Protein AF-A0A941Y1H0-F1 (afdb_monomer_lite)

Sequence (200 aa):
MTATDLIADKRRALASVRKRLAAARNRLRQAHIEYTSTPDGACETYRRFELAEGEERAALRQIYLAGLSMADHEYQRRAELGHANDADGPLEALPLGSPQDPLVRQLVEHRVMGWVRSGPAALVSGKVTVGLIRVLADGTSRRRIRLSCAVQDELGVFTETLAAVVRQALADPPMRERLDEFFGATASPAITAAADQAAE

Foldseek 3Di:
DDPVVVVVVVVVVVVVVVVVVVVVVVVVLVVLLVQCLDFVSVFVLVLCLVVDDDPSVVSSVVSNVSSQVVNQVVLVVCVVVVNDDLQAARKHWFALPDPPQQLSVLCVVQVKTKMWHQDPSLQVVQWTKMKIWTQHPVRPDIFIDIDIDGADNPPSDDRDHPLRVLLVLCVDVVSVVVVCVRSDDPRSVSNSVSSVVVVD

pLDDT: mean 92.86, std 7.62, range [38.38, 98.44]

Radius of gyration: 21.9 Å; chains: 1; bounding box: 59×29×72 Å

Structure (mmCIF, N/CA/C/O backbone):
data_AF-A0A941Y1H0-F1
#
_entry.id   AF-A0A941Y1H0-F1
#
loop_
_atom_site.group_PDB
_atom_site.id
_atom_site.type_symbol
_atom_site.label_atom_id
_atom_site.label_alt_id
_atom_site.label_comp_id
_atom_site.label_asym_id
_atom_site.label_entity_id
_atom_site.label_seq_id
_atom_site.pdbx_PDB_ins_code
_atom_site.Cartn_x
_atom_site.Cartn_y
_atom_site.Cartn_z
_atom_site.occupancy
_atom_site.B_iso_or_equiv
_atom_site.auth_seq_id
_atom_site.auth_comp_id
_atom_site.auth_asym_id
_atom_site.auth_atom_id
_atom_site.pdbx_PDB_model_num
ATOM 1 N N . MET A 1 1 ? 33.655 6.702 -48.462 1.00 59.53 1 MET A N 1
ATOM 2 C CA . MET A 1 1 ? 33.028 5.897 -47.394 1.00 59.53 1 MET A CA 1
ATOM 3 C C . MET A 1 1 ? 32.223 4.803 -48.069 1.00 59.53 1 MET A C 1
ATOM 5 O O . MET A 1 1 ? 31.373 5.130 -48.891 1.00 59.53 1 MET A O 1
ATOM 9 N N . THR A 1 2 ? 32.562 3.537 -47.848 1.00 85.19 2 THR A N 1
ATOM 10 C CA . THR A 1 2 ? 31.918 2.418 -48.553 1.00 85.19 2 THR A CA 1
ATOM 11 C C . THR A 1 2 ? 30.585 2.051 -47.894 1.00 85.19 2 THR A C 1
ATOM 13 O O . THR A 1 2 ? 30.336 2.380 -46.732 1.00 85.19 2 THR A O 1
ATOM 16 N N . ALA A 1 3 ? 29.709 1.351 -48.619 1.00 81.69 3 ALA A N 1
ATOM 17 C CA . ALA A 1 3 ? 28.464 0.827 -48.049 1.00 81.69 3 ALA A CA 1
ATOM 18 C C . ALA A 1 3 ? 28.726 -0.092 -46.837 1.00 81.69 3 ALA A C 1
ATOM 20 O O . ALA A 1 3 ? 27.949 -0.105 -45.881 1.00 81.69 3 ALA A O 1
ATOM 21 N N . THR A 1 4 ? 29.855 -0.804 -46.845 1.00 87.38 4 THR A N 1
ATOM 22 C CA . THR A 1 4 ? 30.328 -1.653 -45.747 1.00 87.38 4 THR A CA 1
ATOM 23 C C . THR A 1 4 ? 30.658 -0.839 -44.494 1.00 87.38 4 THR A C 1
ATOM 25 O O . THR A 1 4 ? 30.221 -1.213 -43.403 1.00 87.38 4 THR A O 1
ATOM 28 N N . ASP A 1 5 ? 31.332 0.305 -44.646 1.00 87.88 5 ASP A N 1
ATOM 29 C CA . ASP A 1 5 ? 31.647 1.213 -43.531 1.00 87.88 5 ASP A CA 1
ATOM 30 C C . ASP A 1 5 ? 30.362 1.765 -42.897 1.00 87.88 5 ASP A C 1
ATOM 32 O O . ASP A 1 5 ? 30.194 1.739 -41.679 1.00 87.88 5 ASP A O 1
ATOM 36 N N . LEU A 1 6 ? 29.389 2.155 -43.729 1.00 91.44 6 LEU A N 1
ATOM 37 C CA . LEU A 1 6 ? 28.098 2.667 -43.262 1.00 91.44 6 LEU A CA 1
ATOM 38 C C . LEU A 1 6 ? 27.290 1.606 -42.489 1.00 91.44 6 LEU A C 1
ATOM 40 O O .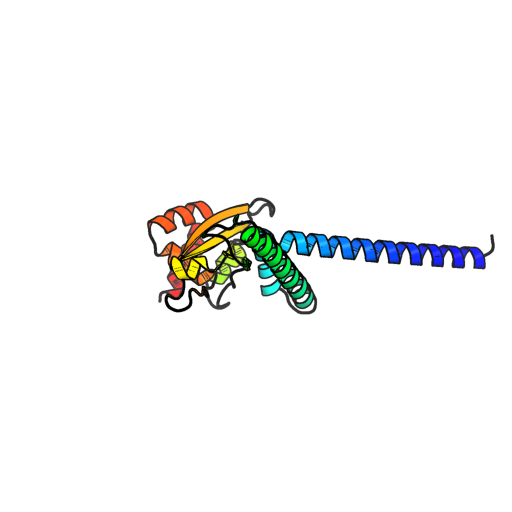 LEU A 1 6 ? 26.630 1.922 -41.496 1.00 91.44 6 LEU A O 1
ATOM 44 N N . ILE A 1 7 ? 27.322 0.342 -42.922 1.00 93.44 7 ILE A N 1
ATOM 45 C CA . ILE A 1 7 ? 26.668 -0.767 -42.209 1.00 93.44 7 ILE A CA 1
ATOM 46 C C . ILE A 1 7 ? 27.362 -1.026 -40.867 1.00 93.44 7 ILE A C 1
ATOM 48 O O . ILE A 1 7 ? 26.680 -1.228 -39.856 1.00 93.44 7 ILE A O 1
ATOM 52 N N . ALA A 1 8 ? 28.696 -1.002 -40.832 1.00 93.56 8 ALA A N 1
ATOM 53 C CA . ALA A 1 8 ? 29.462 -1.162 -39.600 1.00 93.56 8 ALA A CA 1
ATOM 54 C C . ALA A 1 8 ? 29.158 -0.034 -38.598 1.00 93.56 8 ALA A C 1
ATOM 56 O O . ALA A 1 8 ? 28.903 -0.305 -37.421 1.00 93.56 8 ALA A O 1
ATOM 57 N N . ASP A 1 9 ? 29.078 1.212 -39.064 1.00 94.06 9 ASP A N 1
ATOM 58 C CA . ASP A 1 9 ? 28.710 2.375 -38.250 1.00 94.06 9 ASP A CA 1
ATOM 59 C C . ASP A 1 9 ? 27.302 2.258 -37.675 1.00 94.06 9 ASP A C 1
ATOM 61 O O . ASP A 1 9 ? 27.104 2.418 -36.467 1.00 94.06 9 ASP A O 1
ATOM 65 N N . LYS A 1 10 ? 26.321 1.878 -38.503 1.00 95.00 10 LYS A N 1
ATOM 66 C CA . LYS A 1 10 ? 24.943 1.645 -38.046 1.00 95.00 10 LYS A CA 1
ATOM 67 C C . LYS A 1 10 ? 24.862 0.523 -37.010 1.00 95.00 10 LYS A C 1
ATOM 69 O O . LYS A 1 10 ? 24.120 0.648 -36.035 1.00 95.00 10 LYS A O 1
ATOM 74 N N . ARG A 1 11 ? 25.640 -0.554 -37.167 1.00 96.56 11 ARG A N 1
ATOM 75 C CA . ARG A 1 11 ? 25.713 -1.649 -36.180 1.00 96.56 11 ARG A CA 1
ATOM 76 C C . ARG A 1 11 ? 26.310 -1.179 -34.852 1.00 96.56 11 ARG A C 1
ATOM 78 O O . ARG A 1 11 ? 25.754 -1.501 -33.801 1.00 96.56 11 ARG A O 1
ATOM 85 N N . ARG A 1 12 ? 27.381 -0.377 -34.883 1.00 96.38 12 ARG A N 1
ATOM 86 C CA . ARG A 1 12 ? 27.975 0.231 -33.677 1.00 96.38 12 ARG A CA 1
ATOM 87 C C . ARG A 1 12 ? 26.997 1.175 -32.977 1.00 96.38 12 ARG A C 1
ATOM 89 O O .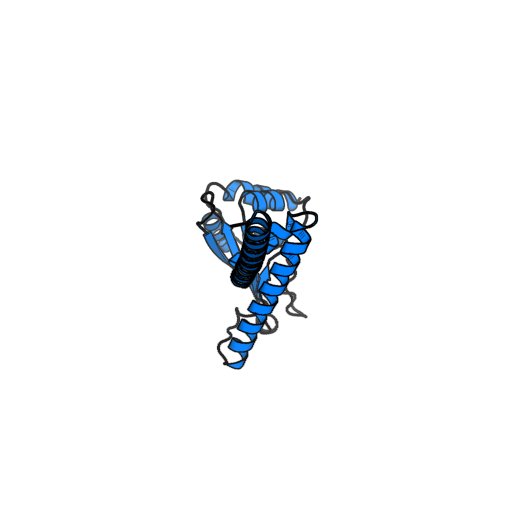 ARG A 1 12 ? 26.826 1.088 -31.760 1.00 96.38 12 ARG A O 1
ATOM 96 N N . ALA A 1 13 ? 26.299 2.016 -33.738 1.00 96.00 13 ALA A N 1
ATOM 97 C CA . ALA A 1 13 ? 25.277 2.913 -33.207 1.00 96.00 13 ALA A CA 1
ATOM 98 C C . ALA A 1 13 ? 24.124 2.135 -32.551 1.00 96.00 13 ALA A C 1
ATOM 100 O O . ALA A 1 13 ? 23.752 2.429 -31.414 1.00 96.00 13 ALA A O 1
ATOM 101 N N . LEU A 1 14 ? 23.611 1.090 -33.210 1.00 97.44 14 LEU A N 1
ATOM 102 C CA . LEU A 1 14 ? 22.560 0.233 -32.658 1.00 97.44 14 LEU A CA 1
ATOM 103 C C . LEU A 1 14 ? 22.996 -0.451 -31.356 1.00 97.44 14 LEU A C 1
ATOM 105 O O . LEU A 1 14 ? 22.226 -0.486 -30.396 1.00 97.44 14 LEU A O 1
ATOM 109 N N . ALA A 1 15 ? 24.226 -0.967 -31.292 1.00 97.56 15 ALA A N 1
ATOM 110 C CA . ALA A 1 15 ? 24.770 -1.562 -30.072 1.00 97.56 15 ALA A CA 1
ATOM 111 C C . ALA A 1 15 ? 24.845 -0.541 -28.921 1.00 97.56 15 ALA A C 1
ATOM 113 O O . ALA A 1 15 ? 24.428 -0.837 -27.798 1.00 97.56 15 ALA A O 1
ATOM 114 N N . SER A 1 16 ? 25.294 0.684 -29.210 1.00 97.44 16 SER A N 1
ATOM 115 C CA . SER A 1 16 ? 25.335 1.784 -28.238 1.00 97.44 16 SER A CA 1
ATOM 116 C C . SER A 1 16 ? 23.938 2.155 -27.725 1.00 97.44 16 SER A C 1
ATOM 118 O O . SER A 1 16 ? 23.718 2.242 -26.513 1.00 97.44 16 SER A O 1
ATOM 120 N N . VAL A 1 17 ? 22.958 2.292 -28.624 1.00 97.81 17 VAL A N 1
ATOM 121 C CA . VAL A 1 17 ? 21.563 2.584 -28.259 1.00 97.81 17 VAL A CA 1
ATOM 122 C C . VAL A 1 17 ? 20.974 1.467 -27.397 1.00 97.81 17 VAL A C 1
ATOM 124 O O . VAL A 1 17 ? 20.372 1.754 -26.364 1.00 97.81 17 VAL A O 1
ATOM 127 N N . ARG A 1 18 ? 21.201 0.195 -27.750 1.00 98.00 18 ARG A N 1
ATOM 128 C CA . ARG A 1 18 ? 20.750 -0.957 -26.949 1.00 98.00 18 ARG A CA 1
ATOM 129 C C . ARG A 1 18 ? 21.343 -0.943 -25.539 1.00 98.00 18 ARG A C 1
ATOM 131 O O . ARG A 1 18 ? 20.605 -1.148 -24.577 1.00 98.00 18 ARG A O 1
ATOM 138 N N . LYS A 1 19 ? 22.635 -0.624 -25.397 1.00 97.88 19 LYS A N 1
ATOM 139 C CA . LYS A 1 19 ? 23.294 -0.480 -24.087 1.00 97.88 19 LYS A CA 1
ATOM 140 C C . LYS A 1 19 ? 22.673 0.650 -23.260 1.00 97.88 19 LYS A C 1
ATOM 142 O O . LYS A 1 19 ? 22.360 0.454 -22.087 1.00 97.88 19 LYS A O 1
ATOM 147 N N . ARG A 1 20 ? 22.449 1.821 -23.869 1.00 98.06 20 ARG A N 1
ATOM 148 C CA . ARG A 1 20 ? 21.804 2.968 -23.204 1.00 98.06 20 ARG A CA 1
ATOM 149 C C . ARG A 1 20 ? 20.376 2.647 -22.766 1.00 98.06 20 ARG A C 1
ATOM 151 O O . ARG A 1 20 ? 19.990 3.012 -21.659 1.00 98.06 20 ARG A O 1
ATOM 158 N N . LEU A 1 21 ? 19.618 1.941 -23.604 1.00 97.94 21 LEU A N 1
ATOM 159 C CA . LEU A 1 21 ? 18.254 1.519 -23.295 1.00 97.94 21 LEU A CA 1
ATOM 160 C C . LEU A 1 21 ? 18.219 0.538 -22.117 1.00 97.94 21 LEU A C 1
ATOM 162 O O . LEU A 1 21 ? 17.402 0.705 -21.216 1.00 97.94 21 LEU A O 1
ATOM 166 N N . ALA A 1 22 ? 19.125 -0.444 -22.087 1.00 97.50 22 ALA A N 1
ATOM 167 C CA . ALA A 1 22 ? 19.241 -1.374 -20.965 1.00 97.50 22 ALA A CA 1
ATOM 168 C C . ALA A 1 22 ? 19.554 -0.641 -19.649 1.00 97.50 22 ALA A C 1
ATOM 170 O O . ALA A 1 22 ? 18.874 -0.853 -18.646 1.00 97.50 22 ALA A O 1
ATOM 171 N N . ALA A 1 23 ? 20.510 0.294 -19.667 1.00 97.81 23 ALA A N 1
ATOM 172 C CA . ALA A 1 23 ? 20.843 1.104 -18.495 1.00 97.81 23 ALA A CA 1
ATOM 173 C C . ALA A 1 23 ? 19.675 2.001 -18.042 1.00 97.81 23 ALA A C 1
ATOM 175 O O . ALA A 1 23 ? 19.423 2.138 -16.847 1.00 97.81 23 ALA A O 1
ATOM 176 N N . ALA A 1 24 ? 18.937 2.605 -18.978 1.00 97.75 24 ALA A N 1
ATOM 177 C CA . ALA A 1 24 ? 17.759 3.412 -18.661 1.00 97.75 24 ALA A CA 1
ATOM 178 C C . ALA A 1 24 ? 16.639 2.575 -18.025 1.00 97.75 24 ALA A C 1
ATOM 180 O O . ALA A 1 24 ? 16.078 2.989 -17.015 1.00 97.75 24 ALA A O 1
ATOM 181 N N . ARG A 1 25 ? 16.368 1.377 -18.558 1.00 96.56 25 ARG A N 1
ATOM 182 C CA . ARG A 1 25 ? 15.397 0.434 -17.981 1.00 96.56 25 ARG A CA 1
ATOM 183 C C . ARG A 1 25 ? 15.794 -0.009 -16.578 1.00 96.56 25 ARG A C 1
ATOM 185 O O . ARG A 1 25 ? 14.936 -0.056 -15.705 1.00 96.56 25 ARG A O 1
ATOM 192 N N . ASN A 1 26 ? 17.081 -0.276 -16.351 1.00 96.56 26 ASN A N 1
ATOM 193 C CA . ASN A 1 26 ? 17.567 -0.633 -15.022 1.00 96.56 26 ASN A CA 1
ATOM 194 C C . ASN A 1 26 ? 17.378 0.514 -14.019 1.00 96.56 26 ASN A C 1
ATOM 196 O O . ASN A 1 26 ? 16.874 0.290 -12.927 1.00 96.56 26 ASN A O 1
ATOM 200 N N . ARG A 1 27 ? 17.700 1.756 -14.410 1.00 97.88 27 ARG A N 1
ATOM 201 C CA . ARG A 1 27 ? 17.466 2.938 -13.561 1.00 97.88 27 ARG A CA 1
ATOM 202 C C . ARG A 1 27 ? 15.989 3.144 -13.244 1.00 97.88 27 ARG A C 1
ATOM 204 O O . ARG A 1 27 ? 15.657 3.407 -12.097 1.00 97.88 27 ARG A O 1
ATOM 211 N N . LEU A 1 28 ? 15.110 2.985 -14.234 1.00 96.56 28 LEU A N 1
ATOM 212 C CA . LEU A 1 28 ? 13.666 3.080 -14.015 1.00 96.56 28 LEU A CA 1
ATOM 213 C C . LEU A 1 28 ? 13.175 1.999 -13.045 1.00 96.56 28 LEU A C 1
ATOM 215 O O . LEU A 1 28 ? 12.396 2.290 -12.144 1.00 96.56 28 LEU A O 1
ATOM 219 N N . ARG A 1 29 ? 13.654 0.760 -13.204 1.00 96.50 29 ARG A N 1
ATOM 220 C CA . ARG A 1 29 ? 13.329 -0.337 -12.288 1.00 96.50 29 ARG A CA 1
ATOM 221 C C . ARG A 1 29 ? 13.801 -0.033 -10.866 1.00 96.50 29 ARG A C 1
ATOM 223 O O . ARG A 1 29 ? 13.026 -0.219 -9.938 1.00 96.50 29 ARG A O 1
ATOM 230 N N . GLN A 1 30 ? 15.029 0.453 -10.708 1.00 97.88 30 GLN A N 1
ATOM 231 C CA . GLN A 1 30 ? 15.591 0.787 -9.403 1.00 97.88 30 GLN A CA 1
ATOM 232 C C . GLN A 1 30 ? 14.811 1.916 -8.716 1.00 97.88 30 G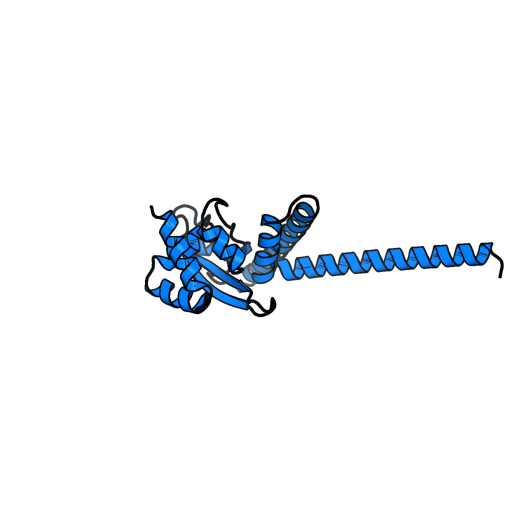LN A C 1
ATOM 234 O O . GLN A 1 30 ? 14.418 1.762 -7.567 1.00 97.88 30 GLN A O 1
ATOM 239 N N . ALA A 1 31 ? 14.484 2.985 -9.445 1.00 98.12 31 ALA A N 1
ATOM 240 C CA . ALA A 1 31 ? 13.651 4.070 -8.926 1.00 98.12 31 ALA A CA 1
ATOM 241 C C . ALA A 1 31 ? 12.254 3.580 -8.501 1.00 98.12 31 ALA A C 1
ATOM 243 O O . ALA A 1 31 ? 11.693 4.061 -7.521 1.00 98.12 31 ALA A O 1
ATOM 244 N N . HIS A 1 32 ? 11.688 2.598 -9.210 1.00 97.69 32 HIS A N 1
ATOM 245 C CA . HIS A 1 32 ? 10.413 2.001 -8.819 1.00 97.69 32 HIS A CA 1
ATOM 246 C C . HIS A 1 32 ? 10.545 1.178 -7.529 1.00 97.69 32 HIS A C 1
ATOM 248 O O . HIS A 1 32 ? 9.676 1.273 -6.669 1.00 97.69 32 HIS A O 1
ATOM 254 N N . ILE A 1 33 ? 11.635 0.425 -7.351 1.00 98.44 33 ILE A N 1
ATOM 255 C CA . ILE A 1 33 ? 11.930 -0.295 -6.099 1.00 98.44 33 ILE A CA 1
ATOM 256 C C . ILE A 1 33 ? 12.098 0.697 -4.934 1.00 98.44 33 ILE A C 1
ATOM 258 O O . ILE A 1 33 ? 11.500 0.498 -3.880 1.00 98.44 33 ILE A O 1
ATOM 262 N N . GLU A 1 34 ? 12.832 1.793 -5.149 1.00 98.31 34 GLU A N 1
ATOM 263 C CA . GLU A 1 34 ? 13.009 2.907 -4.196 1.00 98.31 34 GLU A CA 1
ATOM 264 C C . GLU A 1 34 ? 11.702 3.566 -3.800 1.00 98.31 34 GLU A C 1
ATOM 266 O O . GLU A 1 34 ? 11.448 3.794 -2.621 1.00 98.31 34 GLU A O 1
ATOM 271 N N . TYR A 1 35 ? 10.826 3.815 -4.763 1.00 97.81 35 TYR A N 1
ATOM 272 C CA . TYR A 1 35 ? 9.502 4.306 -4.435 1.00 97.81 35 TYR A CA 1
ATOM 273 C C . TYR A 1 35 ? 8.700 3.271 -3.634 1.00 97.81 35 TYR A C 1
ATOM 275 O O . TYR A 1 35 ? 8.065 3.615 -2.638 1.00 97.81 35 TYR A O 1
ATOM 283 N N . THR A 1 36 ? 8.773 1.996 -4.020 1.00 98.31 36 THR A N 1
ATOM 284 C CA . THR A 1 36 ? 8.014 0.897 -3.402 1.00 98.31 36 THR A CA 1
ATOM 285 C C . THR A 1 36 ? 8.422 0.604 -1.960 1.00 98.31 36 THR A C 1
ATOM 287 O O . THR A 1 36 ? 7.611 0.084 -1.204 1.00 98.31 36 THR A O 1
ATOM 290 N N . SER A 1 37 ? 9.634 0.970 -1.536 1.00 97.12 37 SER A N 1
ATOM 291 C CA . SER A 1 37 ? 10.034 0.851 -0.127 1.00 97.12 37 SER A CA 1
ATOM 292 C C . SER A 1 37 ? 9.404 1.914 0.782 1.00 97.12 37 SER A C 1
ATOM 294 O O . SER A 1 37 ? 9.572 1.869 2.001 1.00 97.12 37 SER A O 1
ATOM 296 N N . THR A 1 38 ? 8.704 2.900 0.217 1.00 96.12 38 THR A N 1
ATOM 297 C CA . THR A 1 38 ? 7.903 3.860 0.984 1.00 96.12 38 THR A CA 1
ATOM 298 C C . THR A 1 38 ? 6.497 3.305 1.236 1.00 96.12 38 THR A C 1
ATOM 300 O O . THR A 1 38 ? 6.006 2.525 0.421 1.00 96.12 38 THR A O 1
ATOM 303 N N . PRO A 1 39 ? 5.792 3.724 2.304 1.00 95.81 39 PRO A N 1
ATOM 304 C CA . PRO A 1 39 ? 4.419 3.273 2.543 1.00 95.81 39 PRO A CA 1
ATOM 305 C C . PRO A 1 39 ? 3.461 3.539 1.372 1.00 95.81 39 PRO A C 1
ATOM 307 O O . PRO A 1 39 ? 2.663 2.676 1.012 1.00 95.81 39 PRO A O 1
ATOM 310 N N . ASP A 1 40 ? 3.581 4.708 0.738 1.00 96.25 40 ASP A N 1
ATOM 311 C CA . ASP A 1 40 ? 2.803 5.075 -0.447 1.00 96.25 40 ASP A CA 1
ATOM 312 C C . ASP A 1 40 ? 3.108 4.160 -1.637 1.00 96.25 40 ASP A C 1
ATOM 314 O O . ASP A 1 40 ? 2.195 3.591 -2.236 1.00 96.25 40 ASP A O 1
ATOM 318 N N . GLY A 1 41 ? 4.390 3.989 -1.970 1.00 97.31 41 GLY A N 1
ATOM 319 C CA . GLY A 1 41 ? 4.775 3.167 -3.109 1.00 97.31 41 GLY A CA 1
ATOM 320 C C . GLY A 1 41 ? 4.489 1.685 -2.895 1.00 97.31 41 GLY A C 1
ATOM 321 O O . GLY A 1 41 ? 4.120 1.010 -3.856 1.00 97.31 41 GLY A O 1
ATOM 322 N N . ALA A 1 42 ? 4.590 1.181 -1.662 1.00 97.81 42 ALA A N 1
ATOM 323 C CA . ALA A 1 42 ? 4.164 -0.171 -1.310 1.00 97.81 42 ALA A CA 1
ATOM 324 C C . ALA A 1 42 ? 2.669 -0.355 -1.594 1.00 97.81 42 ALA A C 1
ATOM 326 O O . ALA A 1 42 ? 2.299 -1.280 -2.315 1.00 97.81 42 ALA A O 1
ATOM 327 N N . CYS A 1 43 ? 1.827 0.563 -1.108 1.00 97.88 43 CYS A N 1
ATOM 328 C CA . CYS A 1 43 ? 0.383 0.554 -1.350 1.00 97.88 43 CYS A CA 1
ATOM 329 C C . CYS A 1 43 ? 0.038 0.580 -2.842 1.00 97.88 43 CYS A C 1
ATOM 331 O O . CYS A 1 43 ? -0.725 -0.258 -3.320 1.00 97.88 43 CYS A O 1
ATOM 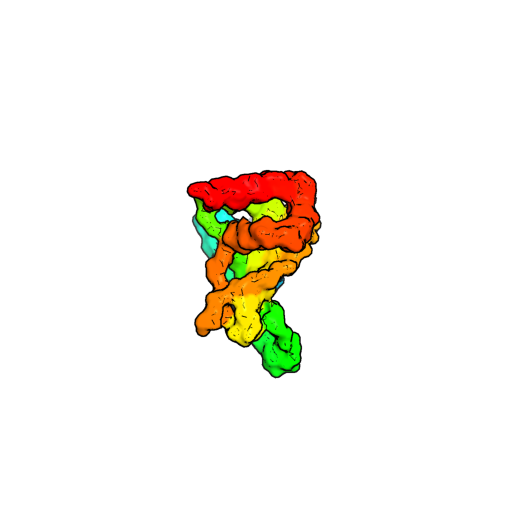333 N N . GLU A 1 44 ? 0.606 1.530 -3.587 1.00 97.31 44 GLU A N 1
ATOM 334 C CA . GLU A 1 44 ? 0.300 1.718 -5.008 1.00 97.31 44 GLU A CA 1
ATOM 335 C C . GLU A 1 44 ? 0.787 0.539 -5.858 1.00 97.31 44 GLU A C 1
ATOM 337 O O . GLU A 1 44 ? 0.057 0.046 -6.723 1.00 97.31 44 GLU A O 1
ATOM 342 N N . THR A 1 45 ? 1.994 0.037 -5.589 1.00 98.25 45 THR A N 1
ATOM 343 C CA . THR A 1 45 ? 2.553 -1.121 -6.300 1.00 98.25 45 THR A CA 1
ATOM 344 C C . THR A 1 45 ? 1.761 -2.382 -5.996 1.00 98.25 45 THR A C 1
ATOM 346 O O . THR A 1 45 ? 1.443 -3.138 -6.915 1.00 98.25 45 THR A O 1
ATOM 349 N N . TYR A 1 46 ? 1.400 -2.595 -4.729 1.00 98.12 46 TYR A N 1
ATOM 350 C CA . TYR A 1 46 ? 0.606 -3.745 -4.322 1.00 98.12 46 TYR A CA 1
ATOM 351 C C . TYR A 1 46 ? -0.801 -3.699 -4.916 1.00 98.12 46 TYR A C 1
ATOM 353 O O . TYR A 1 46 ? -1.260 -4.693 -5.473 1.00 98.12 46 TYR A O 1
ATOM 361 N N . ARG A 1 47 ? -1.460 -2.533 -4.915 1.00 97.25 47 ARG A N 1
ATOM 362 C CA . ARG A 1 47 ? -2.784 -2.393 -5.528 1.00 97.25 47 ARG A CA 1
ATOM 363 C C . ARG A 1 47 ? -2.750 -2.659 -7.026 1.00 97.25 47 ARG A C 1
ATOM 365 O O . ARG A 1 47 ? -3.608 -3.367 -7.546 1.00 97.25 47 ARG A O 1
ATOM 372 N N . ARG A 1 48 ? -1.736 -2.157 -7.731 1.00 96.81 48 ARG A N 1
ATOM 373 C CA . ARG A 1 48 ? -1.537 -2.513 -9.141 1.00 96.81 48 ARG A CA 1
ATOM 374 C C . ARG A 1 48 ? -1.290 -4.007 -9.315 1.00 96.81 48 ARG A C 1
ATOM 376 O O . ARG A 1 48 ? -1.829 -4.590 -10.243 1.00 96.81 48 ARG A O 1
ATOM 383 N N . PHE A 1 49 ? -0.504 -4.624 -8.433 1.00 97.62 49 PHE A N 1
ATOM 384 C CA . PHE A 1 49 ? -0.262 -6.064 -8.462 1.00 97.62 49 PHE A CA 1
ATOM 385 C C . PHE A 1 49 ? -1.559 -6.860 -8.297 1.00 97.62 49 PHE A C 1
ATOM 387 O O . PHE A 1 49 ? -1.772 -7.790 -9.067 1.00 97.62 49 PHE A O 1
ATOM 394 N N . GLU A 1 50 ? -2.425 -6.495 -7.347 1.00 95.81 50 GLU A N 1
ATOM 395 C CA . GLU A 1 50 ? -3.708 -7.171 -7.116 1.00 95.81 50 GLU A CA 1
ATOM 396 C C . GLU A 1 50 ? -4.583 -7.167 -8.374 1.00 95.81 50 GLU A C 1
ATOM 398 O O . GLU A 1 50 ? -5.147 -8.207 -8.711 1.00 95.81 50 GLU A O 1
ATOM 403 N N . LEU A 1 51 ? -4.625 -6.031 -9.080 1.00 94.12 51 LEU A N 1
ATOM 404 C CA . LEU A 1 51 ? -5.454 -5.802 -10.268 1.00 94.12 51 LEU A CA 1
ATOM 405 C C . LEU A 1 51 ? -4.823 -6.285 -11.585 1.00 94.12 51 LEU A C 1
ATOM 407 O O . LEU A 1 51 ? -5.522 -6.399 -12.587 1.00 94.12 51 LEU A O 1
ATOM 411 N N . ALA A 1 52 ? -3.511 -6.522 -11.612 1.00 96.62 52 ALA A N 1
ATOM 412 C CA . ALA A 1 52 ? -2.795 -6.917 -12.819 1.00 96.62 52 ALA A CA 1
ATOM 413 C C . ALA A 1 52 ? -2.894 -8.423 -13.099 1.00 96.62 52 ALA A C 1
ATOM 415 O O . ALA A 1 52 ? -2.948 -9.258 -12.187 1.00 96.62 52 ALA A O 1
ATOM 416 N N . GLU A 1 53 ? -2.772 -8.763 -14.381 1.00 94.44 53 GLU A N 1
ATOM 417 C CA . GLU A 1 53 ? -2.699 -10.131 -14.897 1.00 94.44 53 GLU A CA 1
ATOM 418 C C . GLU A 1 53 ? -1.387 -10.370 -15.672 1.00 94.44 53 GLU A C 1
ATOM 420 O O . GLU A 1 53 ? -0.631 -9.444 -15.978 1.00 94.44 53 GLU A O 1
ATOM 425 N N . GLY A 1 54 ? -1.088 -11.638 -15.970 1.00 95.69 54 GLY A N 1
ATOM 426 C CA . GLY A 1 54 ? 0.017 -12.029 -16.852 1.00 95.69 54 GLY A CA 1
ATOM 427 C C . GLY A 1 54 ? 1.404 -11.514 -16.435 1.00 95.69 54 GLY A C 1
ATOM 428 O O . GLY A 1 54 ? 1.804 -11.588 -15.269 1.00 95.69 54 GLY A O 1
ATOM 429 N N . GLU A 1 55 ? 2.168 -11.022 -17.415 1.00 94.31 55 GLU A N 1
ATOM 430 C CA . GLU A 1 55 ? 3.555 -10.574 -17.222 1.00 94.31 55 GLU A CA 1
ATOM 431 C C . GLU A 1 55 ? 3.672 -9.331 -16.330 1.00 94.31 55 GLU A C 1
ATOM 433 O O . GLU A 1 55 ? 4.628 -9.224 -15.555 1.00 94.31 55 GLU A O 1
ATOM 438 N N . GLU A 1 56 ? 2.699 -8.412 -16.382 1.00 94.88 56 GLU A N 1
ATOM 439 C CA . GLU A 1 56 ? 2.706 -7.222 -15.523 1.00 94.88 56 GLU A CA 1
ATOM 440 C C . GLU A 1 56 ? 2.616 -7.630 -14.050 1.00 94.88 56 GLU A C 1
ATOM 442 O O . GLU A 1 56 ? 3.406 -7.156 -13.229 1.00 94.88 56 GLU A O 1
ATOM 447 N N . ARG A 1 57 ? 1.731 -8.581 -13.723 1.00 97.44 57 ARG A N 1
ATOM 448 C CA . ARG A 1 57 ? 1.596 -9.111 -12.360 1.00 97.44 57 ARG A CA 1
ATOM 449 C C . ARG A 1 57 ? 2.914 -9.691 -11.846 1.00 97.44 57 ARG A C 1
ATOM 451 O O . ARG A 1 57 ? 3.318 -9.421 -10.713 1.00 97.44 57 ARG A O 1
ATOM 458 N N . ALA A 1 58 ? 3.615 -10.466 -12.676 1.00 96.81 58 ALA A N 1
ATOM 459 C CA . ALA A 1 58 ? 4.904 -11.050 -12.311 1.00 96.81 58 ALA A CA 1
ATOM 460 C C . ALA A 1 58 ? 5.984 -9.979 -12.076 1.00 96.81 58 ALA A C 1
ATOM 462 O O . ALA A 1 58 ? 6.752 -10.083 -11.114 1.00 96.81 58 ALA A O 1
ATOM 463 N N . ALA A 1 59 ? 6.024 -8.940 -12.915 1.00 95.50 59 ALA A N 1
ATOM 464 C CA . ALA A 1 59 ? 6.959 -7.830 -12.774 1.00 95.50 59 ALA A CA 1
ATOM 465 C C . ALA A 1 59 ? 6.686 -6.998 -11.510 1.00 95.50 59 ALA A C 1
ATOM 467 O O . ALA A 1 59 ? 7.622 -6.713 -10.759 1.00 95.50 59 ALA A O 1
ATOM 468 N N . LEU A 1 60 ? 5.421 -6.659 -11.239 1.00 97.81 60 LEU A N 1
ATOM 469 C CA . LEU A 1 60 ? 5.018 -5.906 -10.048 1.00 97.81 60 LEU A CA 1
ATOM 470 C C . LEU A 1 60 ? 5.317 -6.676 -8.762 1.00 97.81 60 LEU A C 1
ATOM 472 O O . LEU A 1 60 ? 5.846 -6.087 -7.826 1.00 97.81 60 LEU A O 1
ATOM 476 N N . ARG A 1 61 ? 5.095 -7.999 -8.736 1.00 97.88 61 ARG A N 1
ATOM 477 C CA . ARG A 1 61 ? 5.476 -8.845 -7.592 1.00 97.88 61 ARG A CA 1
ATOM 478 C C . ARG A 1 61 ? 6.966 -8.736 -7.270 1.00 97.88 61 ARG A C 1
ATOM 480 O O . ARG A 1 61 ? 7.331 -8.603 -6.109 1.00 97.88 61 ARG A O 1
ATOM 487 N N . GLN A 1 62 ? 7.834 -8.788 -8.282 1.00 97.94 62 GLN A N 1
ATOM 488 C CA . GLN A 1 62 ? 9.279 -8.664 -8.060 1.00 97.94 62 GLN A CA 1
ATOM 489 C C . GLN A 1 62 ? 9.662 -7.287 -7.509 1.00 97.94 62 GLN A C 1
ATOM 491 O O . GLN A 1 62 ? 10.526 -7.200 -6.642 1.00 97.94 62 GLN A O 1
ATOM 496 N N . ILE A 1 63 ? 9.037 -6.222 -8.018 1.00 98.31 63 ILE A N 1
ATOM 497 C CA . ILE A 1 63 ? 9.290 -4.850 -7.560 1.00 98.31 63 ILE A CA 1
ATOM 498 C C . ILE A 1 63 ? 8.796 -4.669 -6.124 1.00 98.31 63 ILE A C 1
ATOM 500 O O . ILE A 1 63 ? 9.534 -4.137 -5.302 1.00 98.31 63 ILE A O 1
ATOM 504 N N . TYR A 1 64 ? 7.603 -5.180 -5.812 1.00 98.31 64 TYR A N 1
ATOM 505 C CA . TYR A 1 64 ? 7.028 -5.158 -4.471 1.00 98.31 64 TYR A CA 1
ATOM 506 C C . TYR A 1 64 ? 7.933 -5.841 -3.448 1.00 98.31 64 TYR A C 1
ATOM 508 O O . TYR A 1 64 ? 8.347 -5.208 -2.483 1.00 98.31 64 TYR A O 1
ATOM 516 N N . LEU A 1 65 ? 8.326 -7.092 -3.701 1.00 98.25 65 LEU A N 1
ATOM 517 C CA . LEU A 1 65 ? 9.185 -7.843 -2.781 1.00 98.25 65 LEU A CA 1
ATOM 518 C C . LEU A 1 65 ? 10.568 -7.195 -2.606 1.00 98.25 65 LEU A C 1
ATOM 520 O O . LEU A 1 65 ? 11.088 -7.156 -1.494 1.00 98.25 65 LEU A O 1
ATOM 524 N N . ALA A 1 66 ? 11.150 -6.645 -3.677 1.00 98.25 66 ALA A N 1
ATOM 525 C CA . ALA A 1 66 ? 12.406 -5.903 -3.582 1.00 98.25 66 ALA A CA 1
ATOM 526 C C . ALA A 1 66 ? 12.252 -4.605 -2.766 1.00 98.25 66 ALA A C 1
ATOM 528 O O . ALA A 1 66 ? 13.130 -4.270 -1.973 1.00 98.25 66 ALA A O 1
ATOM 529 N N . GLY A 1 67 ? 11.131 -3.896 -2.929 1.00 98.19 67 GLY A N 1
ATOM 530 C CA . GLY A 1 67 ? 10.805 -2.705 -2.146 1.00 98.19 67 GLY A CA 1
ATOM 531 C C . GLY A 1 67 ? 10.639 -3.018 -0.659 1.00 98.19 67 GLY A C 1
ATOM 532 O O . GLY A 1 67 ? 11.221 -2.320 0.170 1.00 98.19 67 GLY A O 1
ATOM 533 N N . LEU A 1 68 ? 9.925 -4.098 -0.318 1.00 97.38 68 LEU A N 1
ATOM 534 C CA . LEU A 1 68 ? 9.769 -4.540 1.072 1.00 97.38 68 LEU A CA 1
ATOM 535 C C . LEU A 1 68 ? 11.105 -4.930 1.706 1.00 97.38 68 LEU A C 1
ATOM 537 O O . LEU A 1 68 ? 11.398 -4.495 2.813 1.00 97.38 68 LEU A O 1
ATOM 541 N N . SER A 1 69 ? 11.943 -5.685 0.990 1.00 97.56 69 SER A N 1
ATOM 542 C CA . SER A 1 69 ? 13.281 -6.053 1.472 1.00 97.56 69 SER A CA 1
ATOM 543 C C . SER A 1 69 ? 14.144 -4.821 1.762 1.00 97.56 69 SER A C 1
ATOM 545 O O . SER A 1 69 ? 14.842 -4.773 2.771 1.00 97.56 69 SER A O 1
ATOM 547 N N . MET A 1 70 ? 14.069 -3.790 0.920 1.00 97.19 70 MET A N 1
ATOM 548 C CA . MET A 1 70 ? 14.784 -2.542 1.172 1.00 97.19 70 MET A CA 1
ATOM 549 C C . MET A 1 70 ? 14.214 -1.759 2.363 1.00 97.19 70 MET A C 1
ATOM 551 O O . MET A 1 70 ? 14.987 -1.200 3.140 1.00 97.19 70 MET A O 1
ATOM 555 N N . ALA A 1 71 ? 12.887 -1.729 2.525 1.00 95.38 71 ALA A N 1
ATOM 556 C CA . ALA A 1 71 ? 12.242 -1.114 3.685 1.00 95.38 71 ALA A CA 1
ATOM 557 C C . ALA A 1 71 ? 12.609 -1.834 4.995 1.00 95.38 71 ALA A C 1
ATOM 559 O O . ALA A 1 71 ? 12.799 -1.182 6.019 1.00 95.38 71 ALA A O 1
ATOM 560 N N . ASP A 1 72 ? 12.741 -3.160 4.958 1.00 94.44 72 ASP A N 1
ATOM 561 C CA . ASP A 1 72 ? 13.160 -3.972 6.101 1.00 94.44 72 ASP A CA 1
ATOM 562 C C . ASP A 1 72 ? 14.623 -3.704 6.488 1.00 94.44 72 ASP A C 1
ATOM 564 O O . ASP A 1 72 ? 14.914 -3.450 7.653 1.00 94.44 72 ASP A O 1
ATOM 568 N N . HIS A 1 73 ? 15.543 -3.629 5.518 1.00 94.88 73 HIS A N 1
ATOM 569 C CA . HIS A 1 73 ? 16.937 -3.254 5.792 1.00 94.88 73 HIS A CA 1
ATOM 570 C C . HIS A 1 73 ? 17.083 -1.847 6.393 1.00 94.88 73 HIS A C 1
ATOM 572 O O . HIS A 1 73 ? 17.936 -1.617 7.253 1.00 94.88 73 HIS A O 1
ATOM 578 N N . GLU A 1 74 ? 16.267 -0.893 5.940 1.00 92.75 74 GLU A N 1
ATOM 579 C CA . GLU A 1 74 ? 16.210 0.454 6.516 1.00 92.75 74 GLU A CA 1
ATOM 580 C C . GLU A 1 74 ? 15.742 0.418 7.974 1.00 92.75 74 GLU A C 1
ATOM 582 O O . GLU A 1 74 ? 16.380 1.020 8.842 1.00 92.75 74 GLU A O 1
ATOM 587 N N . TYR A 1 75 ? 14.679 -0.341 8.249 1.00 91.31 75 TYR A N 1
ATOM 588 C CA . TYR A 1 75 ? 14.150 -0.530 9.593 1.00 91.31 75 TYR A CA 1
ATOM 589 C C . TYR A 1 75 ? 15.169 -1.203 10.521 1.00 91.31 75 TYR A C 1
ATOM 591 O O . TYR A 1 75 ? 15.431 -0.679 11.604 1.00 91.31 75 TYR A O 1
ATOM 599 N N . GLN A 1 76 ? 15.790 -2.305 10.093 1.00 91.94 76 GLN A N 1
ATOM 600 C CA . GLN A 1 76 ? 16.817 -3.019 10.860 1.00 91.94 76 GLN A CA 1
ATOM 601 C C . GLN A 1 76 ? 17.960 -2.085 11.257 1.00 91.94 76 GLN A C 1
ATOM 603 O O . GLN A 1 76 ? 18.326 -2.019 12.428 1.00 91.94 76 GLN A O 1
ATOM 608 N N . ARG A 1 77 ? 18.451 -1.267 10.317 1.00 92.69 77 ARG A N 1
ATOM 609 C CA . ARG A 1 77 ? 19.492 -0.275 10.607 1.00 92.69 77 ARG A CA 1
ATOM 610 C C . ARG A 1 77 ? 19.037 0.758 11.640 1.00 92.69 77 ARG A C 1
ATOM 612 O O . ARG A 1 77 ? 19.815 1.132 12.513 1.00 92.69 77 ARG A O 1
ATOM 619 N N . ARG A 1 78 ? 17.792 1.243 11.565 1.00 88.81 78 ARG A N 1
ATOM 620 C CA . ARG A 1 78 ? 17.251 2.164 12.583 1.00 88.81 78 ARG A CA 1
ATOM 621 C C . ARG A 1 78 ? 17.117 1.498 13.949 1.00 88.81 78 ARG A C 1
ATOM 623 O O . ARG A 1 78 ? 17.398 2.147 14.953 1.00 88.81 78 ARG A O 1
ATOM 630 N N . ALA A 1 79 ? 16.716 0.230 13.989 1.00 88.75 79 ALA A N 1
ATOM 631 C CA . ALA A 1 79 ? 16.609 -0.541 15.222 1.00 88.75 79 ALA A CA 1
ATOM 632 C C . ALA A 1 79 ? 17.983 -0.757 15.878 1.00 88.75 79 ALA A C 1
ATOM 634 O O . ALA A 1 79 ? 18.127 -0.504 17.071 1.00 88.75 79 ALA A O 1
ATOM 635 N N . GLU A 1 80 ? 19.006 -1.118 15.099 1.00 90.88 80 GLU A N 1
ATOM 636 C CA . GLU A 1 80 ? 20.395 -1.265 15.568 1.00 90.88 80 GLU A CA 1
ATOM 637 C C . GLU A 1 80 ? 20.956 0.030 16.175 1.00 90.88 80 GLU A C 1
ATOM 639 O O . GLU A 1 80 ? 21.709 -0.008 17.146 1.00 90.88 80 GLU A O 1
ATOM 644 N N . LEU A 1 81 ? 20.564 1.184 15.628 1.00 92.81 81 LEU A N 1
ATOM 645 C CA . LEU A 1 81 ? 20.958 2.505 16.126 1.00 92.81 81 LEU A CA 1
ATOM 646 C C . LEU A 1 81 ? 20.105 2.999 17.312 1.00 92.81 81 LEU A C 1
ATOM 648 O O . LEU A 1 81 ? 20.351 4.090 17.824 1.00 92.81 81 LEU A O 1
ATOM 652 N N . GLY A 1 82 ? 19.095 2.236 17.747 1.00 87.88 82 GLY A N 1
ATOM 653 C CA . GLY A 1 82 ? 18.183 2.640 18.823 1.00 87.88 82 GLY A CA 1
ATOM 654 C C . GLY A 1 82 ? 17.235 3.783 18.437 1.00 87.88 82 GLY A C 1
ATOM 655 O O . GLY A 1 82 ? 16.815 4.557 19.293 1.00 87.88 82 GLY A O 1
ATOM 656 N N . HIS A 1 83 ? 16.922 3.930 17.147 1.00 87.12 83 HIS A N 1
ATOM 657 C CA . HIS A 1 83 ? 16.025 4.965 16.611 1.00 87.12 83 HIS A CA 1
ATOM 658 C C . HIS A 1 83 ? 14.642 4.433 16.207 1.00 87.12 83 HIS A C 1
ATOM 660 O O . HIS A 1 83 ? 13.826 5.191 15.679 1.00 87.12 83 HIS A O 1
ATOM 666 N N . ALA A 1 84 ? 14.378 3.143 16.416 1.00 82.00 84 ALA A N 1
ATOM 667 C CA . ALA A 1 84 ? 13.058 2.563 16.203 1.00 82.00 84 ALA A CA 1
ATOM 668 C C . ALA A 1 84 ? 12.099 2.957 17.339 1.00 82.00 84 ALA A C 1
ATOM 670 O O . ALA A 1 84 ? 12.485 2.966 18.507 1.00 82.00 84 ALA A O 1
ATOM 671 N N . ASN A 1 85 ? 10.852 3.267 16.989 1.00 80.38 85 ASN A N 1
ATOM 672 C CA . ASN A 1 85 ? 9.759 3.497 17.938 1.00 80.38 85 ASN A CA 1
ATOM 673 C C . ASN A 1 85 ? 8.704 2.379 17.869 1.00 80.38 85 ASN A C 1
ATOM 675 O O . ASN A 1 85 ? 8.769 1.495 17.017 1.00 80.38 85 ASN A O 1
ATOM 679 N N . ASP A 1 86 ? 7.694 2.450 18.735 1.00 75.44 86 ASP A N 1
ATOM 680 C CA . ASP A 1 86 ? 6.641 1.428 18.833 1.00 75.44 86 ASP A CA 1
ATOM 681 C C . ASP A 1 86 ? 5.736 1.328 17.590 1.00 75.44 86 ASP A C 1
ATOM 683 O O . ASP A 1 86 ? 5.015 0.347 17.422 1.00 75.44 86 ASP A O 1
ATOM 687 N N . ALA A 1 87 ? 5.763 2.331 16.708 1.00 75.69 87 ALA A N 1
ATOM 688 C CA . ALA A 1 87 ? 5.044 2.336 15.435 1.00 75.69 87 ALA A CA 1
ATOM 689 C C . ALA A 1 87 ? 5.924 1.903 14.244 1.00 75.69 87 ALA A C 1
ATOM 691 O O . ALA A 1 87 ? 5.460 1.916 13.098 1.00 75.69 87 ALA A O 1
ATOM 692 N N . ASP A 1 88 ? 7.186 1.545 14.493 1.00 79.62 88 ASP A N 1
ATOM 693 C CA . ASP A 1 88 ? 8.094 1.012 13.488 1.00 79.62 88 ASP A CA 1
ATOM 694 C C . ASP A 1 88 ? 8.012 -0.513 13.382 1.00 79.62 88 ASP A C 1
ATOM 696 O O . ASP A 1 88 ? 7.610 -1.235 14.292 1.00 79.62 88 ASP A O 1
ATOM 700 N N . GLY A 1 89 ? 8.427 -1.009 12.224 1.00 86.00 89 GLY A N 1
ATOM 701 C CA . GLY A 1 89 ? 8.450 -2.425 11.907 1.00 86.00 89 GLY A CA 1
ATOM 702 C C . GLY A 1 89 ? 8.575 -2.659 10.405 1.00 86.00 89 GLY A C 1
ATOM 703 O O . GLY A 1 89 ? 8.526 -1.687 9.627 1.00 86.00 89 GLY A O 1
ATOM 704 N N . PRO A 1 90 ? 8.695 -3.935 10.002 1.00 89.19 90 PRO A N 1
ATOM 705 C CA . PRO A 1 90 ? 8.521 -4.369 8.624 1.00 89.19 90 PRO A CA 1
ATOM 706 C C . PRO A 1 90 ? 7.275 -3.738 8.000 1.00 89.19 90 PRO A C 1
ATOM 708 O O . PRO A 1 90 ? 6.216 -3.675 8.626 1.00 89.19 90 PRO A O 1
ATOM 711 N N . LEU A 1 91 ? 7.436 -3.206 6.790 1.00 93.81 91 LEU A N 1
ATOM 712 C CA . LEU A 1 91 ? 6.365 -2.569 6.030 1.00 93.81 91 LEU A CA 1
ATOM 713 C C . LEU A 1 91 ? 5.611 -3.616 5.220 1.00 93.81 91 LEU A C 1
ATOM 715 O O . LEU A 1 91 ? 6.233 -4.392 4.500 1.00 93.81 91 LEU A O 1
ATOM 719 N N . GLU A 1 92 ? 4.285 -3.549 5.241 1.00 94.69 92 GLU A N 1
ATOM 720 C CA . GLU A 1 92 ? 3.429 -4.370 4.388 1.00 94.69 92 GLU A CA 1
ATOM 721 C C . GLU A 1 92 ? 2.241 -3.551 3.874 1.00 94.69 92 GLU A C 1
ATOM 723 O O . GLU A 1 92 ? 1.698 -2.709 4.589 1.00 94.69 92 GLU A O 1
ATOM 728 N N . ALA A 1 93 ? 1.830 -3.775 2.625 1.00 97.44 93 ALA A N 1
ATOM 729 C CA . ALA A 1 93 ? 0.572 -3.258 2.095 1.00 97.44 93 ALA A CA 1
ATOM 730 C C . ALA A 1 93 ? -0.591 -4.185 2.474 1.00 97.44 93 ALA A C 1
ATOM 732 O O . ALA A 1 93 ? -0.446 -5.407 2.478 1.00 97.44 93 ALA A O 1
ATOM 733 N N . LEU A 1 94 ? -1.755 -3.601 2.756 1.00 97.81 94 LEU A N 1
ATOM 734 C CA . LEU A 1 94 ? -2.948 -4.353 3.123 1.00 97.81 94 LEU A CA 1
ATOM 735 C C . LEU A 1 94 ? -3.634 -4.955 1.887 1.00 97.81 94 LEU A C 1
ATOM 737 O O . LEU A 1 94 ? -3.918 -4.216 0.933 1.00 97.81 94 LEU A O 1
ATOM 741 N N . PRO A 1 95 ? -3.981 -6.254 1.918 1.00 97.38 95 PRO A N 1
ATOM 742 C CA . PRO A 1 95 ? -4.812 -6.870 0.892 1.00 97.38 95 PRO A CA 1
ATOM 743 C C . PRO A 1 95 ? -6.211 -6.268 0.874 1.00 97.38 95 PRO A C 1
ATOM 745 O O . PRO A 1 95 ? -6.739 -5.883 1.915 1.00 97.38 95 PRO A O 1
ATOM 748 N N . LEU A 1 96 ? -6.836 -6.205 -0.304 1.00 96.06 96 LEU A N 1
ATOM 749 C CA . LEU A 1 96 ? -8.196 -5.675 -0.450 1.00 96.06 96 LEU A CA 1
ATOM 750 C C . LEU A 1 96 ? -9.213 -6.375 0.449 1.00 96.06 96 LEU A C 1
ATOM 752 O O . LEU A 1 96 ? -10.032 -5.716 1.087 1.00 96.06 96 LEU A O 1
ATOM 756 N N . GLY A 1 97 ? -9.133 -7.702 0.478 1.00 94.00 97 GLY A N 1
ATOM 757 C CA . GLY A 1 97 ? -10.195 -8.576 0.949 1.00 94.00 97 GLY A CA 1
ATOM 758 C C . GLY A 1 97 ? -10.924 -9.241 -0.215 1.00 94.00 97 GLY A C 1
ATOM 759 O O . GLY A 1 97 ? -10.387 -9.363 -1.317 1.00 94.00 97 GLY A O 1
ATOM 760 N N . SER A 1 98 ? -12.136 -9.720 0.049 1.00 92.94 98 SER A N 1
ATOM 761 C CA . SER A 1 98 ? -12.919 -10.490 -0.917 1.00 92.94 98 SER A CA 1
ATOM 762 C C . SER A 1 98 ? -13.383 -9.626 -2.102 1.00 92.94 98 SER A C 1
ATOM 764 O O . SER A 1 98 ? -14.015 -8.597 -1.875 1.00 92.94 98 SER A O 1
ATOM 766 N N . PRO A 1 99 ? -13.175 -10.038 -3.368 1.00 89.19 99 PRO A N 1
ATOM 767 C CA . PRO A 1 99 ? -13.714 -9.326 -4.531 1.00 89.19 99 PRO A CA 1
ATOM 768 C C . PRO A 1 99 ? -15.248 -9.267 -4.574 1.00 89.19 99 PRO A C 1
ATOM 770 O O . PRO A 1 99 ? -15.804 -8.460 -5.315 1.00 89.19 99 PRO A O 1
ATOM 773 N N . GLN A 1 100 ? -15.930 -10.139 -3.823 1.00 92.19 100 GLN A N 1
ATOM 774 C CA . GLN A 1 100 ? -17.389 -10.147 -3.708 1.00 92.19 100 GLN A CA 1
ATOM 775 C C . GLN A 1 100 ? -17.908 -9.123 -2.687 1.00 92.19 100 GLN A C 1
ATOM 777 O O . GLN A 1 100 ? -19.106 -8.855 -2.662 1.00 92.19 100 GLN A O 1
ATOM 782 N N . ASP A 1 101 ? -17.032 -8.549 -1.859 1.00 94.19 101 ASP A N 1
ATOM 783 C CA . ASP A 1 101 ? -17.401 -7.535 -0.875 1.00 94.19 101 ASP A CA 1
ATOM 784 C C . ASP A 1 101 ? -17.697 -6.193 -1.583 1.00 94.19 101 ASP A C 1
ATOM 786 O O . ASP A 1 101 ? -16.813 -5.645 -2.258 1.00 94.19 101 ASP A O 1
ATOM 790 N N . PRO A 1 102 ? -18.909 -5.619 -1.449 1.00 94.94 102 PRO A N 1
ATOM 791 C CA . PRO A 1 102 ? -19.247 -4.343 -2.080 1.00 94.94 102 PRO A CA 1
ATOM 792 C C . PRO A 1 102 ? -18.329 -3.198 -1.628 1.00 94.94 102 PRO A C 1
ATOM 794 O O . PRO A 1 102 ? -18.061 -2.282 -2.414 1.00 94.94 102 PRO A O 1
ATOM 797 N N . LEU A 1 103 ? -17.785 -3.262 -0.407 1.00 96.88 103 LEU A N 1
ATOM 798 C CA . LEU A 1 103 ? -16.840 -2.272 0.103 1.00 96.88 103 LEU A CA 1
ATOM 799 C C . LEU A 1 103 ? -15.532 -2.281 -0.697 1.00 96.88 103 LEU A C 1
ATOM 801 O O . LEU A 1 103 ? -14.990 -1.219 -1.002 1.00 96.88 103 LEU A O 1
ATOM 805 N N . VAL A 1 104 ? -15.047 -3.457 -1.109 1.00 96.75 104 VAL A N 1
ATOM 806 C CA . VAL A 1 104 ? -13.810 -3.581 -1.899 1.00 96.75 104 VAL A CA 1
ATOM 807 C C . VAL A 1 104 ? -13.911 -2.797 -3.203 1.00 96.75 104 VAL A C 1
ATOM 809 O O . VAL A 1 104 ? -12.981 -2.067 -3.555 1.00 96.75 104 VAL A O 1
ATOM 812 N N . ARG A 1 105 ? -15.059 -2.866 -3.887 1.00 95.50 105 ARG A N 1
ATOM 813 C CA . ARG A 1 105 ? -15.298 -2.088 -5.110 1.00 95.50 105 ARG A CA 1
ATOM 814 C C . ARG A 1 105 ? -15.171 -0.585 -4.858 1.00 95.50 105 ARG A C 1
ATOM 816 O O . ARG A 1 105 ? -14.462 0.088 -5.604 1.00 95.50 105 ARG A O 1
ATOM 823 N N . GLN A 1 106 ? -15.804 -0.079 -3.800 1.00 97.31 106 GLN A N 1
ATOM 824 C CA . GLN A 1 106 ? -15.763 1.348 -3.460 1.00 97.31 106 GLN A CA 1
ATOM 825 C C . GLN A 1 106 ? -14.352 1.814 -3.086 1.00 97.31 106 GLN A C 1
ATOM 827 O O . GLN A 1 106 ? -13.912 2.886 -3.502 1.00 97.31 106 GLN A O 1
ATOM 832 N N . LEU A 1 107 ? -13.596 0.987 -2.358 1.00 97.44 107 LEU A N 1
ATOM 833 C CA . LEU A 1 107 ? -12.207 1.286 -2.007 1.00 97.44 107 LEU A CA 1
ATOM 834 C C . LEU A 1 107 ? -11.306 1.361 -3.248 1.00 97.44 107 LEU A C 1
ATOM 836 O O . LEU A 1 107 ? -10.462 2.254 -3.332 1.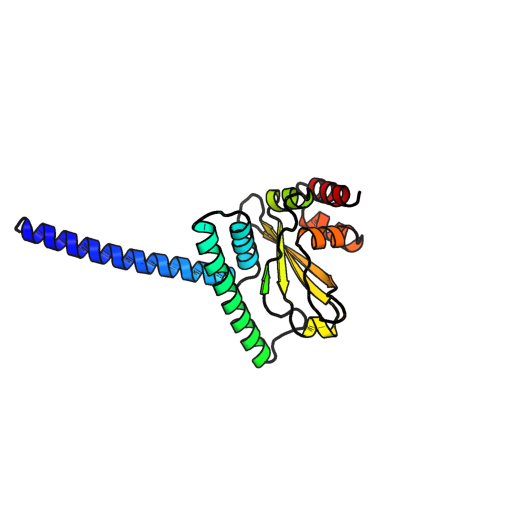00 97.44 107 LEU A O 1
ATOM 840 N N . VAL A 1 108 ? -11.491 0.472 -4.230 1.00 96.19 108 VAL A N 1
ATOM 841 C CA . VAL A 1 108 ? -10.761 0.529 -5.509 1.00 96.19 108 VAL A CA 1
ATOM 842 C C . VAL A 1 108 ? -11.141 1.776 -6.304 1.00 96.19 108 VAL A C 1
ATOM 844 O O . VAL A 1 108 ? -10.254 2.516 -6.734 1.00 96.19 108 VAL A O 1
ATOM 847 N N . GLU A 1 109 ? -12.438 2.034 -6.468 1.00 95.75 109 GLU A N 1
ATOM 848 C CA . GLU A 1 109 ? -12.960 3.165 -7.240 1.00 95.75 109 GLU A CA 1
ATOM 849 C C . GLU A 1 109 ? -12.466 4.509 -6.688 1.00 95.75 109 GLU A C 1
ATOM 851 O O . GLU A 1 109 ? -12.007 5.378 -7.434 1.00 95.75 109 GLU A O 1
ATOM 856 N N . HIS A 1 110 ? -12.447 4.645 -5.363 1.00 96.50 110 HIS A N 1
ATOM 857 C CA . HIS A 1 110 ? -11.960 5.841 -4.683 1.00 96.50 110 HIS A CA 1
ATOM 858 C C . HIS A 1 110 ? -10.465 5.815 -4.345 1.00 96.50 110 HIS A C 1
ATOM 860 O O . HIS A 1 110 ? -10.000 6.718 -3.643 1.00 96.50 110 HIS A O 1
ATOM 866 N N . ARG A 1 111 ? -9.711 4.836 -4.872 1.00 96.81 111 ARG A N 1
ATOM 867 C CA . ARG A 1 111 ? -8.248 4.697 -4.740 1.00 96.81 111 ARG A CA 1
ATOM 868 C C . ARG A 1 111 ? -7.768 4.748 -3.289 1.00 96.81 111 ARG A C 1
ATOM 870 O O . ARG A 1 111 ? -6.767 5.399 -2.975 1.00 96.81 111 ARG A O 1
ATOM 877 N N . VAL A 1 112 ? -8.506 4.078 -2.411 1.00 97.81 112 VAL A N 1
ATOM 878 C CA . VAL A 1 112 ? -8.144 3.876 -1.011 1.00 97.81 112 VAL A CA 1
ATOM 879 C C . VAL A 1 112 ? -7.274 2.627 -0.907 1.00 97.81 112 VAL A C 1
ATOM 881 O O . VAL A 1 112 ? -7.594 1.557 -1.432 1.00 97.81 112 VAL A O 1
ATOM 884 N N . MET A 1 113 ? -6.147 2.782 -0.231 1.00 98.19 113 MET A N 1
ATOM 885 C CA . MET A 1 113 ? -5.155 1.747 0.024 1.00 98.19 113 MET A CA 1
ATOM 886 C C . MET A 1 113 ? -4.729 1.826 1.487 1.00 98.19 113 MET A C 1
ATOM 888 O O . MET A 1 113 ? -4.987 2.827 2.161 1.00 98.19 113 MET A O 1
ATOM 892 N N . GLY A 1 114 ? -4.059 0.791 1.978 1.00 97.81 114 GLY A N 1
ATOM 893 C CA . GLY A 1 114 ? -3.533 0.799 3.331 1.00 97.81 114 GLY A CA 1
ATOM 894 C C . GLY A 1 114 ? -2.227 0.044 3.445 1.00 97.81 114 GLY A C 1
ATOM 895 O O . GLY A 1 114 ? -1.913 -0.808 2.616 1.00 97.81 114 GLY A O 1
ATOM 896 N N . TRP A 1 115 ? -1.483 0.374 4.486 1.00 97.25 115 TRP A N 1
ATOM 897 C CA . TRP A 1 115 ? -0.259 -0.299 4.883 1.00 97.25 115 TRP A CA 1
ATOM 898 C C . TRP A 1 115 ? -0.243 -0.485 6.393 1.00 97.25 115 TRP A C 1
ATOM 900 O O . TRP A 1 115 ? -0.890 0.258 7.133 1.00 97.25 115 TRP A O 1
ATOM 910 N N . VAL A 1 116 ? 0.546 -1.443 6.847 1.00 95.19 116 VAL A N 1
ATOM 911 C CA . VAL A 1 116 ? 0.825 -1.685 8.257 1.00 95.19 116 VAL A CA 1
ATOM 912 C C . VAL A 1 116 ? 2.330 -1.737 8.469 1.00 95.19 116 VAL A C 1
ATOM 914 O O . VAL A 1 116 ? 3.096 -2.101 7.572 1.00 95.19 116 VAL A O 1
ATOM 917 N N . ARG A 1 117 ? 2.757 -1.322 9.659 1.00 90.25 117 ARG A N 1
ATOM 918 C CA . ARG A 1 117 ? 4.068 -1.679 10.193 1.00 90.25 117 ARG A CA 1
ATOM 919 C C . ARG A 1 117 ? 3.858 -2.506 11.444 1.00 90.25 117 ARG A C 1
ATOM 921 O O . ARG A 1 117 ? 3.222 -2.034 12.384 1.00 90.25 117 ARG A O 1
ATOM 928 N N . SER A 1 118 ? 4.360 -3.735 11.422 1.00 83.12 118 SER A N 1
ATOM 929 C CA . SER A 1 118 ? 4.184 -4.692 12.513 1.00 83.12 118 SER A CA 1
ATOM 930 C C . SER A 1 118 ? 5.543 -5.150 13.018 1.00 83.12 118 SER A C 1
ATOM 932 O O . SER A 1 118 ? 6.145 -6.060 12.458 1.00 83.12 118 SER A O 1
ATOM 934 N N . GLY A 1 119 ? 6.055 -4.475 14.046 1.00 78.19 119 GLY A N 1
ATOM 935 C CA . GLY A 1 119 ? 7.302 -4.837 14.721 1.00 78.19 119 GLY A CA 1
ATOM 936 C C . GLY A 1 119 ? 7.070 -5.555 16.057 1.00 78.19 119 GLY A C 1
ATOM 937 O O . GLY A 1 119 ? 5.928 -5.711 16.489 1.00 78.19 119 GLY A O 1
ATOM 938 N N . PRO A 1 120 ? 8.144 -5.931 16.777 1.00 79.00 120 PRO A N 1
ATOM 939 C CA . PRO A 1 120 ? 8.051 -6.573 18.094 1.00 79.00 120 PRO A CA 1
ATOM 940 C C . PRO A 1 120 ? 7.252 -5.774 19.139 1.00 79.00 120 PRO A C 1
ATOM 942 O O . PRO A 1 120 ? 6.688 -6.356 20.062 1.00 79.00 120 PRO A O 1
ATOM 945 N N . ALA A 1 121 ? 7.156 -4.450 18.984 1.00 81.25 121 ALA A N 1
ATOM 946 C CA . ALA A 1 121 ? 6.348 -3.587 19.847 1.00 81.25 121 ALA A CA 1
ATOM 947 C C . ALA A 1 121 ? 4.839 -3.898 19.785 1.00 81.25 121 ALA A C 1
ATOM 949 O O . ALA A 1 121 ? 4.117 -3.644 20.753 1.00 81.25 121 ALA A O 1
ATOM 950 N N . ALA A 1 122 ? 4.355 -4.496 18.690 1.00 84.81 122 ALA A N 1
ATOM 951 C CA . ALA A 1 122 ? 2.968 -4.937 18.571 1.00 84.81 122 ALA A CA 1
ATOM 952 C C . ALA A 1 122 ? 2.623 -6.041 19.582 1.00 84.81 122 ALA A C 1
ATOM 954 O O . ALA A 1 122 ? 1.524 -6.042 20.129 1.00 84.81 122 ALA A O 1
ATOM 955 N N . LEU A 1 123 ? 3.583 -6.924 19.892 1.00 84.19 123 LEU A N 1
ATOM 956 C CA . LEU A 1 123 ? 3.420 -7.993 20.883 1.00 84.19 123 LEU A CA 1
ATOM 957 C C . LEU A 1 123 ? 3.198 -7.428 22.293 1.00 84.19 123 LEU A C 1
ATOM 959 O O . LEU A 1 123 ? 2.414 -7.960 23.067 1.00 84.19 123 LEU A O 1
ATOM 963 N N . VAL A 1 124 ? 3.893 -6.338 22.628 1.00 85.38 124 VAL A N 1
ATOM 964 C CA . VAL A 1 124 ? 3.821 -5.720 23.960 1.00 85.38 124 VAL A CA 1
ATOM 965 C C . VAL A 1 124 ? 2.594 -4.818 24.089 1.00 85.38 124 VAL A C 1
ATOM 967 O O . VAL A 1 124 ? 1.942 -4.798 25.129 1.00 85.38 124 VAL A O 1
ATOM 970 N N . SER A 1 125 ? 2.286 -4.050 23.044 1.00 85.75 125 SER A N 1
ATOM 971 C CA . SER A 1 125 ? 1.201 -3.062 23.065 1.00 85.75 125 SER A CA 1
ATOM 972 C C . SER A 1 125 ? -0.175 -3.635 22.711 1.00 85.75 125 SER A C 1
ATOM 974 O O . SER A 1 125 ? -1.183 -2.965 22.943 1.00 85.75 125 SER A O 1
ATOM 976 N N . GLY A 1 126 ? -0.228 -4.830 22.112 1.00 89.31 126 GLY A N 1
ATOM 977 C CA . GLY A 1 126 ? -1.452 -5.417 21.564 1.00 89.31 126 GLY A CA 1
ATOM 978 C C . GLY A 1 126 ? -2.021 -4.634 20.376 1.00 89.31 126 GLY A C 1
ATOM 979 O O . GLY A 1 126 ? -3.180 -4.827 20.004 1.00 89.31 126 GLY A O 1
ATOM 980 N N . LYS A 1 127 ? -1.242 -3.719 19.777 1.00 90.50 127 LYS A N 1
ATOM 981 C CA . LYS A 1 127 ? -1.709 -2.833 18.705 1.00 90.50 127 LYS A CA 1
ATOM 982 C C . LYS A 1 127 ? -0.645 -2.595 17.639 1.00 90.50 127 LYS A C 1
ATOM 984 O O . LYS A 1 127 ? 0.547 -2.556 17.918 1.00 90.50 127 LYS A O 1
ATOM 989 N N . VAL A 1 128 ? -1.100 -2.338 16.417 1.00 91.75 128 VAL A N 1
ATOM 990 C CA . VAL A 1 128 ? -0.273 -1.862 15.300 1.00 91.75 128 VAL A CA 1
ATOM 991 C C . VAL A 1 128 ? -0.777 -0.529 14.776 1.00 91.75 128 VAL A C 1
ATOM 993 O O . VAL A 1 128 ? -1.949 -0.165 14.921 1.00 91.75 128 VAL A O 1
ATOM 996 N N . THR A 1 129 ? 0.129 0.202 14.129 1.00 91.44 129 THR A N 1
ATOM 997 C CA . THR A 1 129 ? -0.238 1.383 13.353 1.00 91.44 129 THR A CA 1
ATOM 998 C C . THR A 1 129 ? -0.552 0.970 11.925 1.00 91.44 129 THR A C 1
ATOM 1000 O O . THR A 1 129 ? 0.322 0.507 11.189 1.00 91.44 129 THR A O 1
ATOM 1003 N N . VAL A 1 130 ? -1.796 1.210 11.522 1.00 95.44 130 VAL A N 1
ATOM 1004 C CA . VAL A 1 130 ? -2.246 1.066 10.140 1.00 95.44 130 VAL A CA 1
ATOM 1005 C C . VAL A 1 130 ? -2.378 2.450 9.524 1.00 95.44 130 VAL A C 1
ATOM 1007 O O . VAL A 1 130 ? -3.046 3.331 10.065 1.00 95.44 130 VAL A O 1
ATOM 1010 N N . GLY A 1 131 ? -1.730 2.672 8.387 1.00 96.69 131 GLY A N 1
ATOM 1011 C CA . GLY A 1 131 ? -1.906 3.884 7.601 1.00 96.69 131 GLY A CA 1
ATOM 1012 C C . GLY A 1 131 ? -2.868 3.645 6.450 1.00 96.69 131 GLY A C 1
ATOM 1013 O O . GLY A 1 131 ? -2.686 2.701 5.689 1.00 96.69 131 GLY A O 1
ATOM 1014 N N . LEU A 1 132 ? -3.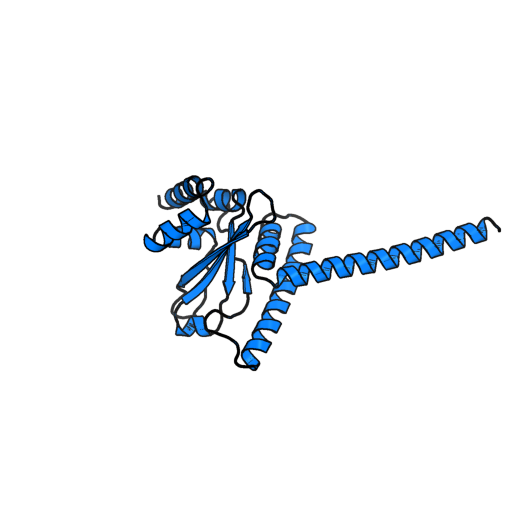848 4.528 6.278 1.00 98.25 132 LEU A N 1
ATOM 1015 C CA . LEU A 1 132 ? -4.658 4.587 5.065 1.00 98.25 132 LEU A CA 1
ATOM 1016 C C . LEU A 1 132 ? -4.175 5.723 4.174 1.00 98.25 132 LEU A C 1
ATOM 1018 O O . LEU A 1 132 ? -3.799 6.799 4.649 1.00 98.25 132 LEU A O 1
ATOM 1022 N N . ILE A 1 133 ? -4.215 5.481 2.870 1.00 97.88 133 ILE A N 1
ATOM 1023 C CA . ILE A 1 133 ? -3.837 6.431 1.830 1.00 97.88 133 ILE A CA 1
ATOM 1024 C C . ILE A 1 133 ? -4.969 6.500 0.821 1.00 97.88 133 ILE A C 1
ATOM 1026 O O . ILE A 1 133 ? -5.499 5.475 0.399 1.00 97.88 133 ILE A O 1
ATOM 1030 N N . ARG A 1 134 ? -5.316 7.716 0.405 1.00 97.38 134 ARG A N 1
ATOM 1031 C CA . ARG A 1 134 ? -6.240 7.952 -0.700 1.00 97.38 134 ARG A CA 1
ATOM 1032 C C . ARG A 1 134 ? -5.587 8.845 -1.740 1.00 97.38 134 ARG A C 1
ATOM 1034 O O . ARG A 1 134 ? -5.216 9.977 -1.423 1.00 97.38 134 ARG A O 1
ATOM 1041 N N . VAL A 1 135 ? -5.483 8.354 -2.971 1.00 95.81 135 VAL A N 1
ATOM 1042 C CA . VAL A 1 135 ? -5.033 9.152 -4.121 1.00 95.81 135 VAL A CA 1
ATOM 1043 C C . VAL A 1 135 ? -6.229 9.917 -4.680 1.00 95.81 135 VAL A C 1
ATOM 1045 O O . VAL A 1 135 ? -7.252 9.319 -5.014 1.00 95.81 135 VAL A O 1
ATOM 1048 N N . LEU A 1 136 ? -6.121 11.242 -4.768 1.00 94.12 136 LEU A N 1
ATOM 1049 C CA . LEU A 1 136 ? -7.205 12.094 -5.252 1.00 94.12 136 LEU A CA 1
ATOM 1050 C C . LEU A 1 136 ? -7.360 12.004 -6.780 1.00 94.12 136 LEU A C 1
ATOM 1052 O O . LEU A 1 136 ? -6.586 11.351 -7.487 1.00 94.12 136 LEU A O 1
ATOM 1056 N N . ALA A 1 137 ? -8.411 12.644 -7.297 1.00 90.56 137 ALA A N 1
ATOM 1057 C CA . ALA A 1 137 ? -8.776 12.580 -8.712 1.00 90.56 137 ALA A CA 1
ATOM 1058 C C . ALA A 1 137 ? -7.677 13.116 -9.649 1.00 90.56 137 ALA A C 1
ATOM 1060 O O . ALA A 1 137 ? -7.538 12.617 -10.763 1.00 90.56 137 ALA A O 1
ATOM 1061 N N . ASP A 1 138 ? -6.859 14.061 -9.176 1.00 92.19 138 ASP A N 1
ATOM 1062 C CA . ASP A 1 138 ? -5.706 14.609 -9.904 1.00 92.19 138 ASP A CA 1
ATOM 1063 C C . ASP A 1 138 ? -4.551 13.606 -10.094 1.00 92.19 138 ASP A C 1
ATOM 1065 O O . ASP A 1 138 ? -3.582 13.898 -10.792 1.00 92.19 138 ASP A O 1
ATOM 1069 N N . GLY A 1 139 ? -4.632 12.431 -9.460 1.00 87.50 139 GLY A N 1
ATOM 1070 C CA . GLY A 1 139 ? -3.637 11.366 -9.554 1.00 87.50 139 GLY A CA 1
ATOM 1071 C C . GLY A 1 139 ? -2.307 11.666 -8.861 1.00 87.50 139 GLY A C 1
ATOM 1072 O O . GLY A 1 139 ? -1.398 10.844 -8.944 1.00 87.50 139 GLY A O 1
ATOM 1073 N N . THR A 1 140 ? -2.168 12.806 -8.180 1.00 90.19 140 THR A N 1
ATOM 1074 C CA . THR A 1 140 ? -0.901 13.227 -7.556 1.00 90.19 140 THR A CA 1
ATOM 1075 C C . THR A 1 140 ? -1.070 13.602 -6.089 1.00 90.19 140 THR A C 1
ATOM 1077 O O . THR A 1 140 ? -0.218 13.254 -5.264 1.00 90.19 140 THR A O 1
ATOM 1080 N N . SER A 1 141 ? -2.183 14.238 -5.730 1.00 93.75 141 SER A N 1
ATOM 1081 C CA . SER A 1 141 ? -2.488 14.588 -4.351 1.00 93.75 141 SER A CA 1
ATOM 1082 C C . SER A 1 141 ? -2.907 13.355 -3.561 1.00 93.75 141 SER A C 1
ATOM 1084 O O . SER A 1 141 ? -3.637 12.484 -4.039 1.00 93.75 141 SER A O 1
ATOM 1086 N N . ARG A 1 142 ? -2.437 13.283 -2.314 1.00 95.38 142 ARG A N 1
ATOM 1087 C CA . ARG A 1 142 ? -2.675 12.150 -1.417 1.00 95.38 142 ARG A CA 1
ATOM 1088 C C . ARG A 1 142 ? -3.163 12.640 -0.069 1.00 95.38 142 ARG A C 1
ATOM 1090 O O . ARG A 1 142 ? -2.551 13.527 0.525 1.00 95.38 142 ARG A O 1
ATOM 1097 N N . ARG A 1 143 ? -4.217 12.011 0.442 1.00 97.12 143 ARG A N 1
ATOM 1098 C CA . ARG A 1 143 ? -4.624 12.131 1.846 1.00 97.12 143 ARG A CA 1
ATOM 1099 C C . ARG A 1 143 ? -4.152 10.911 2.607 1.00 97.12 143 ARG A C 1
ATOM 1101 O O . ARG A 1 143 ? -4.089 9.821 2.040 1.00 97.12 143 ARG A O 1
ATOM 1108 N N . ARG A 1 144 ? -3.804 11.103 3.878 1.00 97.25 144 ARG A N 1
ATOM 1109 C CA . ARG A 1 144 ? -3.320 10.035 4.755 1.00 97.25 144 ARG A CA 1
ATOM 1110 C C . ARG A 1 144 ? -3.969 10.155 6.120 1.00 97.25 144 ARG A C 1
ATOM 1112 O O . ARG A 1 144 ? -4.147 11.264 6.616 1.00 97.25 144 ARG A O 1
ATOM 1119 N N . ILE A 1 145 ? -4.271 9.019 6.723 1.00 96.94 145 ILE A N 1
ATOM 1120 C CA . ILE A 1 145 ? -4.704 8.920 8.115 1.00 96.94 145 ILE A CA 1
ATOM 1121 C C . ILE A 1 145 ? -4.027 7.705 8.742 1.00 96.94 145 ILE A C 1
ATOM 1123 O O . ILE A 1 145 ? -3.718 6.737 8.052 1.00 96.94 145 ILE A O 1
ATOM 1127 N N . ARG A 1 146 ? -3.756 7.773 10.044 1.00 94.88 146 ARG A N 1
ATOM 1128 C CA . ARG A 1 146 ? -3.277 6.634 10.827 1.00 94.88 146 ARG A CA 1
ATOM 1129 C C . ARG A 1 146 ? -4.352 6.190 11.803 1.00 94.88 146 ARG A C 1
ATOM 1131 O O . ARG A 1 146 ? -4.976 7.027 12.467 1.00 94.88 146 ARG A O 1
ATOM 1138 N N . LEU A 1 147 ? -4.514 4.880 11.868 1.00 94.06 147 LEU A N 1
ATOM 1139 C CA . LEU A 1 147 ? -5.413 4.144 12.733 1.00 94.06 147 LEU A CA 1
ATOM 1140 C C . LEU A 1 147 ? -4.576 3.266 13.663 1.00 94.06 147 LEU A C 1
ATOM 1142 O O . LEU A 1 147 ? -3.491 2.809 13.298 1.00 94.06 147 LEU A O 1
ATOM 1146 N N . SER A 1 148 ? -5.088 3.049 14.868 1.00 91.38 148 SER A N 1
ATOM 1147 C CA . SER A 1 148 ? -4.547 2.056 15.787 1.00 91.38 148 SER A CA 1
ATOM 1148 C C . SER A 1 148 ? -5.460 0.845 15.726 1.00 91.38 148 SER A C 1
ATOM 1150 O O . SER A 1 148 ? -6.649 0.968 16.013 1.00 91.38 148 SER A O 1
ATOM 1152 N N . CYS A 1 149 ? -4.918 -0.294 15.312 1.00 93.06 149 CYS A N 1
ATOM 1153 C CA . CYS A 1 149 ? -5.676 -1.529 15.162 1.00 93.06 149 CYS A CA 1
ATOM 1154 C C . CYS A 1 149 ? -5.146 -2.570 16.143 1.00 93.06 149 CYS A C 1
ATOM 1156 O O . CYS A 1 149 ? -3.940 -2.623 16.389 1.00 93.06 149 CYS A O 1
ATOM 1158 N N . ALA A 1 150 ? -6.042 -3.376 16.709 1.00 91.62 150 ALA A N 1
ATOM 1159 C CA . ALA A 1 150 ? -5.649 -4.498 17.550 1.00 91.62 150 ALA A CA 1
ATOM 1160 C C . ALA A 1 150 ? -4.929 -5.564 16.713 1.00 91.62 150 ALA A C 1
ATOM 1162 O O . ALA A 1 150 ? -5.202 -5.721 15.520 1.00 91.62 150 ALA A O 1
ATOM 1163 N N . VAL A 1 151 ? -4.005 -6.280 17.343 1.00 90.81 151 VAL A N 1
ATOM 1164 C CA . VAL A 1 151 ? -3.405 -7.498 16.784 1.00 90.81 151 VAL A CA 1
ATOM 1165 C C . VAL A 1 151 ? -3.972 -8.723 17.484 1.00 90.81 151 VAL A C 1
ATOM 1167 O O . VAL A 1 151 ? -4.675 -8.601 18.481 1.00 90.81 151 VAL A O 1
ATOM 1170 N N . GLN A 1 152 ? -3.672 -9.913 16.971 1.00 86.81 152 GLN A N 1
ATOM 1171 C CA . GLN A 1 152 ? -4.006 -11.144 17.676 1.00 86.81 152 GLN A CA 1
ATOM 1172 C C . GLN A 1 152 ? -3.199 -11.221 18.985 1.00 86.81 152 GLN A C 1
ATOM 1174 O O . GLN A 1 152 ? -1.970 -11.173 18.949 1.00 86.81 152 GLN A O 1
ATOM 1179 N N . ASP A 1 153 ? -3.896 -11.319 20.121 1.00 80.38 153 ASP A N 1
ATOM 1180 C CA . ASP A 1 153 ? -3.323 -11.124 21.464 1.00 80.38 153 ASP A CA 1
ATOM 1181 C C . ASP A 1 153 ? -2.181 -12.093 21.815 1.00 80.38 153 ASP A C 1
ATOM 1183 O O . ASP A 1 153 ? -1.278 -11.737 22.569 1.00 80.38 153 ASP A O 1
ATOM 1187 N N . GLU A 1 154 ? -2.194 -13.316 21.280 1.00 81.31 154 GLU A N 1
ATOM 1188 C CA . GLU A 1 154 ? -1.205 -14.343 21.635 1.00 81.31 154 GLU A CA 1
ATOM 1189 C C . GLU A 1 154 ? 0.096 -14.226 20.828 1.00 81.31 154 GLU A C 1
ATOM 1191 O O . GLU A 1 154 ? 1.171 -14.546 21.333 1.00 81.31 154 GLU A O 1
ATOM 1196 N N . LEU A 1 155 ? 0.007 -13.798 19.567 1.00 81.56 155 LEU A N 1
ATOM 1197 C CA . LEU A 1 155 ? 1.113 -13.822 18.606 1.00 81.56 155 LEU A CA 1
ATOM 1198 C C . LEU A 1 155 ? 1.547 -12.424 18.157 1.00 81.56 155 LEU A C 1
ATOM 1200 O O . LEU A 1 155 ? 2.571 -12.291 17.489 1.00 81.56 155 LEU A O 1
ATOM 1204 N N . GLY A 1 156 ? 0.782 -11.381 18.484 1.00 82.75 156 GLY A N 1
ATOM 1205 C CA . GLY A 1 156 ? 1.063 -10.013 18.057 1.00 82.75 156 GLY A CA 1
ATOM 1206 C C . GLY A 1 156 ? 0.919 -9.800 16.545 1.00 82.75 156 GLY A C 1
ATOM 1207 O O . GLY A 1 156 ? 1.492 -8.857 16.003 1.00 82.75 156 GLY A O 1
ATOM 1208 N N . VAL A 1 157 ? 0.202 -10.690 15.846 1.00 85.50 157 VAL A N 1
ATOM 1209 C CA . VAL A 1 157 ? 0.119 -10.700 14.377 1.00 85.50 157 VAL A CA 1
ATOM 1210 C C . VAL A 1 157 ? -1.095 -9.913 13.896 1.00 85.50 157 VAL A C 1
ATOM 1212 O O . VAL A 1 157 ? -2.210 -10.089 14.389 1.00 85.50 157 VAL A O 1
ATOM 1215 N N . PHE A 1 158 ? -0.881 -9.087 12.875 1.00 91.88 158 PHE A N 1
ATOM 1216 C CA . PHE A 1 158 ? -1.934 -8.390 12.150 1.00 91.88 158 PHE A CA 1
ATOM 1217 C C . PHE A 1 158 ? -2.218 -9.085 10.812 1.00 91.88 158 PHE A C 1
ATOM 1219 O O . PHE A 1 158 ? -1.319 -9.209 9.986 1.00 91.88 158 PHE A O 1
ATOM 1226 N N . THR A 1 159 ? -3.453 -9.541 10.586 1.00 90.88 159 THR A N 1
ATOM 1227 C CA . THR A 1 159 ? -3.841 -10.271 9.354 1.00 90.88 159 THR A CA 1
ATOM 1228 C C . THR A 1 159 ? -5.055 -9.676 8.641 1.00 90.88 159 THR A C 1
ATOM 1230 O O . THR A 1 159 ? -5.563 -10.252 7.679 1.00 90.88 159 THR A O 1
ATOM 1233 N N . GLU A 1 160 ? -5.523 -8.516 9.098 1.00 95.12 160 GLU A N 1
ATOM 1234 C CA . GLU A 1 160 ? -6.739 -7.906 8.578 1.00 95.12 160 GLU A CA 1
ATOM 1235 C C . GLU A 1 160 ? -6.568 -7.379 7.152 1.00 95.12 160 GLU A C 1
ATOM 1237 O O . GLU A 1 160 ? -5.509 -6.910 6.727 1.00 95.12 160 GLU A O 1
ATOM 1242 N N . THR A 1 161 ? -7.674 -7.412 6.417 1.00 97.12 161 THR A N 1
ATOM 1243 C CA . THR A 1 161 ? -7.771 -6.820 5.080 1.00 97.12 161 THR A CA 1
ATOM 1244 C C . THR A 1 161 ? -8.092 -5.331 5.175 1.00 97.12 161 THR A C 1
ATOM 1246 O O . THR A 1 161 ? -8.615 -4.851 6.180 1.00 97.12 161 THR A O 1
ATOM 1249 N N . LEU A 1 162 ? -7.850 -4.585 4.099 1.00 97.81 162 LEU A N 1
ATOM 1250 C CA . LEU A 1 162 ? -8.223 -3.177 4.006 1.00 97.81 162 LEU A CA 1
ATOM 1251 C C . LEU A 1 162 ? -9.726 -2.970 4.245 1.00 97.81 162 LEU A C 1
ATOM 1253 O O . LEU A 1 162 ? -10.102 -2.053 4.973 1.00 97.81 162 LEU A O 1
ATOM 1257 N N . ALA A 1 163 ? -10.577 -3.818 3.658 1.00 97.44 163 ALA A N 1
ATOM 1258 C CA . ALA A 1 163 ? -12.022 -3.753 3.866 1.00 97.44 163 ALA A CA 1
ATOM 1259 C C . ALA A 1 163 ? -12.400 -3.981 5.338 1.00 97.44 163 ALA A C 1
ATOM 1261 O O . ALA A 1 163 ? -13.204 -3.225 5.884 1.00 97.44 163 ALA A O 1
ATOM 1262 N N . ALA A 1 164 ? -11.783 -4.964 6.001 1.00 96.56 164 ALA A N 1
ATOM 1263 C CA . ALA A 1 164 ? -12.025 -5.234 7.417 1.00 96.56 164 ALA A CA 1
ATOM 1264 C C . ALA A 1 164 ? -11.587 -4.064 8.312 1.00 96.56 164 ALA A C 1
ATOM 1266 O O . ALA A 1 164 ? -12.374 -3.612 9.142 1.00 96.56 164 ALA A O 1
ATOM 1267 N N . VAL A 1 165 ? -10.395 -3.503 8.079 1.00 97.19 165 VAL A N 1
ATOM 1268 C CA . VAL A 1 165 ? -9.898 -2.318 8.800 1.00 97.19 165 VAL A CA 1
ATOM 1269 C C . VAL A 1 165 ? -10.848 -1.136 8.656 1.00 97.19 165 VAL A C 1
ATOM 1271 O O . VAL A 1 165 ? -11.190 -0.493 9.647 1.00 97.19 165 VAL A O 1
ATOM 1274 N N . VAL A 1 166 ? -11.279 -0.832 7.428 1.00 97.56 166 VAL A N 1
ATOM 1275 C CA . VAL A 1 166 ? -12.187 0.295 7.176 1.00 97.56 166 VAL A CA 1
ATOM 1276 C C . VAL A 1 166 ? -13.530 0.064 7.861 1.00 97.56 166 VAL A C 1
ATOM 1278 O O . VAL A 1 166 ? -14.037 0.977 8.505 1.00 97.56 166 VAL A O 1
ATOM 1281 N N . ARG A 1 167 ? -14.081 -1.151 7.789 1.00 96.56 167 ARG A N 1
ATOM 1282 C CA . ARG A 1 167 ? -15.348 -1.494 8.445 1.00 96.56 167 ARG A CA 1
ATOM 1283 C C . ARG A 1 167 ? -15.259 -1.364 9.967 1.00 96.56 167 ARG A C 1
ATOM 1285 O O . ARG A 1 167 ? -16.108 -0.715 10.566 1.00 96.56 167 ARG A O 1
ATOM 1292 N N . GLN A 1 168 ? -14.213 -1.918 10.582 1.00 95.25 168 GLN A N 1
ATOM 1293 C CA . GLN A 1 168 ? -13.974 -1.801 12.026 1.00 95.25 168 GLN A CA 1
ATOM 1294 C C . GLN A 1 168 ? -13.837 -0.334 12.453 1.00 95.25 168 GLN A C 1
ATOM 1296 O O . GLN A 1 168 ? -14.450 0.090 13.428 1.00 95.25 168 GLN A O 1
ATOM 1301 N N . ALA A 1 169 ? -13.089 0.467 11.693 1.00 96.19 169 ALA A N 1
ATOM 1302 C CA . ALA A 1 169 ? -12.908 1.883 11.992 1.00 96.19 169 ALA A CA 1
ATOM 1303 C C . ALA A 1 169 ? -14.183 2.718 11.765 1.00 96.19 169 ALA A C 1
ATOM 1305 O O . ALA A 1 169 ? -14.405 3.688 12.481 1.00 96.19 169 ALA A O 1
ATOM 1306 N N . LEU A 1 170 ? -15.047 2.348 10.816 1.00 95.81 170 LEU A N 1
ATOM 1307 C CA . LEU A 1 170 ? -16.361 2.978 10.647 1.00 95.81 170 LEU A CA 1
ATOM 1308 C C . LEU A 1 170 ? -17.348 2.589 11.754 1.00 95.81 170 LEU A C 1
ATOM 1310 O O . LEU A 1 170 ? -18.260 3.362 12.048 1.00 95.81 170 LEU A O 1
ATOM 1314 N N . ALA A 1 171 ? -17.188 1.423 12.382 1.00 94.12 171 ALA A N 1
ATOM 1315 C CA . ALA A 1 171 ? -18.008 1.013 13.522 1.00 94.12 171 ALA A CA 1
ATOM 1316 C C . ALA A 1 171 ? -17.689 1.808 14.806 1.00 94.12 171 ALA A C 1
ATOM 1318 O O . ALA A 1 171 ? -18.555 1.925 15.670 1.00 94.12 171 ALA A O 1
ATOM 1319 N N . ASP A 1 172 ? -16.489 2.390 14.915 1.00 94.06 172 ASP A N 1
ATOM 1320 C CA . ASP A 1 172 ? -16.059 3.207 16.055 1.00 94.06 172 ASP A CA 1
ATOM 1321 C C . ASP A 1 172 ? -16.408 4.702 15.851 1.00 94.06 172 ASP A C 1
ATOM 1323 O O . ASP A 1 172 ? -15.837 5.342 14.960 1.00 94.06 172 ASP A O 1
ATOM 1327 N N . PRO A 1 173 ? -17.324 5.309 16.640 1.00 92.62 173 PRO A N 1
ATOM 1328 C CA . PRO A 1 173 ? -17.831 6.661 16.372 1.00 92.62 173 PRO A CA 1
ATOM 1329 C C . PRO A 1 173 ? -16.755 7.762 16.259 1.00 92.62 173 PRO A C 1
ATOM 1331 O O . PRO A 1 173 ? -16.809 8.530 15.297 1.00 92.62 173 PRO A O 1
ATOM 1334 N N . PRO A 1 174 ? -15.737 7.840 17.144 1.00 91.75 174 PRO A N 1
ATOM 1335 C CA . PRO A 1 174 ? -14.649 8.809 17.008 1.00 91.75 174 PRO A CA 1
ATOM 1336 C C . PRO A 1 174 ? -13.793 8.604 15.751 1.00 91.75 174 PRO A C 1
ATOM 1338 O O . PRO A 1 174 ? -13.219 9.559 15.226 1.00 91.75 174 PRO A O 1
ATOM 1341 N N . MET A 1 175 ? -13.655 7.366 15.265 1.00 93.75 175 MET A N 1
ATOM 1342 C CA . MET A 1 175 ? -12.911 7.091 14.032 1.00 93.75 175 MET A CA 1
ATOM 1343 C C . MET A 1 175 ? -13.751 7.357 12.790 1.00 93.75 175 MET A C 1
ATOM 1345 O O . MET A 1 175 ? -13.198 7.819 11.790 1.00 93.75 175 MET A O 1
ATOM 1349 N N . ARG A 1 176 ? -15.069 7.150 12.862 1.00 94.50 176 ARG A N 1
ATOM 1350 C CA . ARG A 1 176 ? -16.003 7.451 11.775 1.00 94.50 176 ARG A CA 1
ATOM 1351 C C . ARG A 1 176 ? -15.892 8.901 11.316 1.00 94.50 176 ARG A C 1
ATOM 1353 O O . ARG A 1 176 ? -15.671 9.124 10.134 1.00 94.50 176 ARG A O 1
ATOM 1360 N N . GLU A 1 177 ? -15.924 9.869 12.231 1.00 93.56 177 GLU A N 1
ATOM 1361 C CA . GLU A 1 177 ? -15.800 11.296 11.878 1.00 93.56 177 GLU A CA 1
ATOM 1362 C C . GLU A 1 177 ? -14.474 11.605 11.162 1.00 93.56 177 GLU A C 1
ATOM 1364 O O . GLU A 1 177 ? -14.433 12.310 10.151 1.00 93.56 177 GLU A O 1
ATOM 1369 N N . ARG A 1 178 ? -13.370 11.020 11.644 1.00 96.12 178 ARG A N 1
ATOM 1370 C CA . ARG A 1 178 ? -12.045 11.183 11.025 1.00 96.12 178 ARG A CA 1
ATOM 1371 C C . ARG A 1 178 ? -11.978 10.534 9.642 1.00 96.12 178 ARG A C 1
ATOM 1373 O O . ARG A 1 178 ? -11.296 11.047 8.751 1.00 96.12 178 ARG A O 1
ATOM 1380 N N . LEU A 1 179 ? -12.650 9.398 9.464 1.00 96.44 179 LEU A N 1
ATOM 1381 C CA . LEU A 1 179 ? -12.747 8.709 8.183 1.00 96.44 179 LEU A CA 1
ATOM 1382 C C . LEU A 1 179 ? -13.632 9.463 7.195 1.00 96.44 179 LEU A C 1
ATOM 1384 O O . LEU A 1 179 ? -13.249 9.582 6.034 1.00 96.44 179 LEU A O 1
ATOM 1388 N N . ASP A 1 180 ? -14.745 10.034 7.645 1.00 95.12 180 ASP A N 1
ATOM 1389 C CA . ASP A 1 180 ? -15.597 10.891 6.824 1.00 95.12 180 ASP A CA 1
ATOM 1390 C C . ASP A 1 180 ? -14.824 12.097 6.314 1.00 95.12 180 ASP A C 1
ATOM 1392 O O . ASP A 1 180 ? -14.854 12.396 5.115 1.00 95.12 180 ASP A O 1
ATOM 1396 N N . GLU A 1 181 ? -14.042 12.732 7.193 1.00 95.31 181 GLU A N 1
ATOM 1397 C CA . GLU A 1 181 ? -13.142 13.788 6.770 1.00 95.31 181 GLU A CA 1
ATOM 1398 C C . GLU A 1 181 ? -12.166 13.247 5.729 1.00 95.31 181 GLU A C 1
ATOM 1400 O O . GLU A 1 181 ? -12.110 13.819 4.646 1.00 95.31 181 GLU A O 1
ATOM 1405 N N . PHE A 1 182 ? -11.440 12.155 6.001 1.00 97.06 182 PHE A N 1
ATOM 1406 C CA . PHE A 1 182 ? -10.425 11.550 5.123 1.00 97.06 182 PHE A CA 1
ATOM 1407 C C . PHE A 1 182 ? -10.951 11.154 3.729 1.00 97.06 182 PHE A C 1
ATOM 1409 O O . PHE A 1 182 ? -10.334 11.496 2.707 1.00 97.06 182 PHE A O 1
ATOM 1416 N N . PHE A 1 183 ? -12.098 10.480 3.659 1.00 96.50 183 PHE A N 1
ATOM 1417 C CA . PHE A 1 183 ? -12.761 10.123 2.406 1.00 96.50 183 PHE A CA 1
ATOM 1418 C C . PHE A 1 183 ? -13.310 11.366 1.701 1.00 96.50 183 PHE A C 1
ATOM 1420 O O . PHE A 1 183 ? -13.237 11.472 0.474 1.00 96.50 183 PHE A O 1
ATOM 1427 N N . GLY A 1 184 ? -13.780 12.350 2.463 1.00 94.25 184 GLY A N 1
ATOM 1428 C CA . GLY A 1 184 ? -14.416 13.555 1.952 1.00 94.25 184 GLY A CA 1
ATOM 1429 C C . GLY A 1 184 ? -15.789 13.285 1.333 1.00 94.25 184 GLY A C 1
ATOM 1430 O O . GLY A 1 184 ? -16.178 12.144 1.077 1.00 94.25 184 GLY A O 1
ATOM 1431 N N . ALA A 1 185 ? -16.505 14.371 1.039 1.00 92.06 185 ALA A N 1
ATOM 1432 C CA . ALA A 1 185 ? -17.924 14.346 0.677 1.00 92.06 185 ALA A CA 1
ATOM 1433 C C . ALA A 1 185 ? -18.275 13.450 -0.526 1.00 92.06 185 ALA A C 1
ATOM 1435 O O . ALA A 1 185 ? -19.376 12.918 -0.591 1.00 92.06 185 ALA A O 1
ATOM 1436 N N . THR A 1 186 ? -17.355 13.267 -1.478 1.00 89.56 186 THR A N 1
ATOM 1437 C CA . THR A 1 186 ? -17.610 12.449 -2.674 1.00 89.56 186 THR A CA 1
ATOM 1438 C C . THR A 1 186 ? -17.533 10.947 -2.406 1.00 89.56 186 THR A C 1
ATOM 1440 O O . THR A 1 186 ? -18.265 10.196 -3.035 1.00 89.56 186 THR A O 1
ATOM 1443 N N . ALA A 1 187 ? -16.634 10.499 -1.524 1.00 93.94 187 ALA A N 1
ATOM 1444 C CA . ALA A 1 187 ? -16.370 9.071 -1.324 1.00 93.94 187 ALA A CA 1
ATOM 1445 C C . ALA A 1 187 ? -17.006 8.514 -0.043 1.00 93.94 187 ALA A C 1
ATOM 1447 O O . ALA A 1 187 ? -17.386 7.347 -0.026 1.00 93.94 187 ALA A O 1
ATOM 1448 N N . SER A 1 188 ? -17.145 9.336 1.007 1.00 95.56 188 SER A N 1
ATOM 1449 C CA . SER A 1 188 ? -17.697 8.903 2.301 1.00 95.56 188 SER A CA 1
ATOM 1450 C C . SER A 1 188 ? -19.077 8.231 2.159 1.00 95.56 188 SER A C 1
ATOM 1452 O O . SER A 1 188 ? -19.191 7.083 2.585 1.00 95.56 188 SER A O 1
ATOM 1454 N N . PRO A 1 189 ? -20.086 8.814 1.470 1.00 95.75 189 PRO A N 1
ATOM 1455 C CA . PRO A 1 189 ? -21.419 8.206 1.408 1.00 95.75 189 PRO A CA 1
ATOM 1456 C C . PRO A 1 189 ? -21.431 6.802 0.790 1.00 95.75 189 PRO A C 1
ATOM 1458 O O . PRO A 1 189 ? -22.092 5.903 1.305 1.00 95.75 189 PRO A O 1
ATOM 1461 N N . ALA A 1 190 ? -20.683 6.600 -0.301 1.00 95.69 190 ALA A N 1
ATOM 1462 C CA . ALA A 1 190 ? -20.638 5.324 -1.009 1.00 95.69 190 ALA A CA 1
ATOM 1463 C C . ALA A 1 190 ? -19.865 4.254 -0.223 1.00 95.69 190 ALA A C 1
ATOM 1465 O O . ALA A 1 190 ? -20.293 3.102 -0.167 1.00 95.69 190 ALA A O 1
ATOM 1466 N N . ILE A 1 191 ? -18.752 4.638 0.411 1.00 96.56 191 ILE A N 1
ATOM 1467 C CA . ILE A 1 191 ? -17.938 3.738 1.238 1.00 96.56 191 ILE A CA 1
ATOM 1468 C C . ILE A 1 191 ? -18.712 3.310 2.488 1.00 96.56 191 ILE A C 1
ATOM 1470 O O . ILE A 1 191 ? -18.757 2.117 2.779 1.00 96.56 191 ILE A O 1
ATOM 1474 N N . THR A 1 192 ? -19.351 4.244 3.196 1.00 95.12 192 THR A N 1
ATOM 1475 C CA . THR A 1 192 ? -20.126 3.939 4.407 1.00 95.12 192 THR A CA 1
ATOM 1476 C C . THR A 1 192 ? -21.313 3.033 4.085 1.00 95.12 192 THR A C 1
ATOM 1478 O O . THR A 1 192 ? -21.455 1.981 4.699 1.00 95.12 192 THR A O 1
ATOM 1481 N N . ALA A 1 193 ? -22.087 3.349 3.040 1.00 95.06 193 ALA A N 1
ATOM 1482 C CA . ALA A 1 193 ? -23.205 2.503 2.623 1.00 95.06 193 ALA A CA 1
ATOM 1483 C C . ALA A 1 193 ? -22.766 1.082 2.220 1.00 95.06 193 ALA A C 1
ATOM 1485 O O . ALA A 1 193 ? -23.471 0.115 2.495 1.00 95.06 193 ALA A O 1
ATOM 1486 N N . ALA A 1 194 ? -21.606 0.936 1.570 1.00 95.31 194 ALA A N 1
ATOM 1487 C CA . ALA A 1 194 ? -21.072 -0.375 1.204 1.00 95.31 194 ALA A CA 1
ATOM 1488 C C . ALA A 1 194 ? -20.513 -1.151 2.408 1.00 95.31 194 ALA A C 1
ATOM 1490 O O . ALA A 1 194 ? -20.557 -2.380 2.413 1.00 95.31 194 ALA A O 1
ATOM 1491 N N . ALA A 1 195 ? -19.995 -0.457 3.426 1.00 93.88 195 ALA A N 1
ATOM 1492 C CA . ALA A 1 195 ? -19.522 -1.088 4.655 1.00 93.88 195 ALA A CA 1
ATOM 1493 C C . ALA A 1 195 ? -20.671 -1.737 5.445 1.00 93.88 195 ALA A C 1
ATOM 1495 O O . ALA A 1 195 ? -20.471 -2.828 5.985 1.00 93.88 195 ALA A O 1
ATOM 1496 N N . ASP A 1 196 ? -21.851 -1.108 5.441 1.00 90.38 196 ASP A N 1
ATOM 1497 C CA . ASP A 1 196 ? -23.052 -1.578 6.142 1.00 90.38 196 ASP A CA 1
ATOM 1498 C C . ASP A 1 196 ? -23.718 -2.788 5.452 1.00 90.38 196 ASP A C 1
ATOM 1500 O O . ASP A 1 196 ? -24.257 -3.659 6.125 1.00 90.38 196 ASP A O 1
ATOM 1504 N N . GLN A 1 197 ? -23.618 -2.912 4.121 1.00 82.88 197 GLN A N 1
ATOM 1505 C CA . GLN A 1 197 ? -24.233 -4.010 3.344 1.00 82.88 197 GLN A CA 1
ATOM 1506 C C . GLN A 1 197 ? -23.655 -5.407 3.619 1.00 82.88 197 GLN A C 1
ATOM 1508 O O . GLN A 1 197 ? -24.283 -6.400 3.275 1.00 82.88 197 GLN A O 1
ATOM 1513 N N . ALA A 1 198 ? -22.450 -5.498 4.183 1.00 64.31 198 ALA A N 1
ATOM 1514 C CA . ALA A 1 198 ? -21.806 -6.773 4.512 1.00 64.31 198 ALA A CA 1
ATOM 1515 C C . ALA A 1 198 ? -22.040 -7.208 5.974 1.00 64.31 198 ALA A C 1
ATOM 1517 O O . ALA A 1 198 ? -21.486 -8.220 6.398 1.00 64.31 198 ALA A O 1
ATOM 1518 N N . ALA A 1 199 ? -22.783 -6.411 6.754 1.00 53.38 199 ALA A N 1
ATOM 1519 C CA . ALA A 1 199 ? -23.146 -6.716 8.138 1.00 53.38 199 ALA A CA 1
ATOM 1520 C C . ALA A 1 199 ? -24.495 -7.460 8.268 1.00 53.38 199 ALA A C 1
ATOM 1522 O O . ALA A 1 199 ? -24.870 -7.820 9.385 1.00 53.38 199 ALA A O 1
ATOM 1523 N N . GLU A 1 200 ? -25.190 -7.693 7.147 1.00 38.38 200 GLU A N 1
ATOM 1524 C CA . GLU A 1 200 ? -26.374 -8.564 7.014 1.00 38.38 200 GLU A CA 1
ATOM 1525 C C . GLU A 1 200 ? -25.990 -9.946 6.467 1.00 38.38 200 GLU A C 1
ATOM 1527 O O . GLU A 1 200 ? -26.567 -10.944 6.959 1.00 38.38 200 GLU A O 1
#

Secondary structure (DSSP, 8-state):
--HHHHHHHHHHHHHHHHHHHHHHHHHHHHHHHHHHTSHHHHHHHHHHHHH--HHHHHHHHHHHHHHHHHHHHHHHHHHHTT---TT-S-EEEPP---TT-HHHHHHHHTTEEEEEE--THHHHHSEEEEEEEEE-TTSS-EEEEEEEEE--TTT------HHHHHHHHHHSHHHHHHHHHHHHHHHHHHHHHHHHTT--